Protein AF-A0A945PLL6-F1 (afdb_monomer)

Structure (mmCIF, N/CA/C/O backbone):
data_AF-A0A945PLL6-F1
#
_entry.id   AF-A0A945PLL6-F1
#
loop_
_atom_site.group_PDB
_atom_site.id
_atom_site.type_symbol
_atom_site.label_atom_id
_atom_site.label_alt_id
_atom_site.label_comp_id
_atom_site.label_asym_id
_atom_site.label_entity_id
_atom_site.label_seq_id
_atom_site.pdbx_PDB_ins_code
_atom_site.Cartn_x
_atom_site.Cartn_y
_atom_site.Cartn_z
_atom_site.occupancy
_atom_site.B_iso_or_equiv
_atom_site.auth_seq_id
_atom_site.auth_comp_id
_atom_site.auth_asym_id
_atom_site.auth_atom_id
_atom_site.pdbx_PDB_model_num
ATOM 1 N N . MET A 1 1 ? -15.274 -7.759 12.597 1.00 48.47 1 MET A N 1
ATOM 2 C CA . MET A 1 1 ? -14.622 -7.126 13.766 1.00 48.47 1 MET A CA 1
ATOM 3 C C . MET A 1 1 ? -15.726 -6.639 14.690 1.00 48.47 1 MET A C 1
ATOM 5 O O . MET A 1 1 ? -16.612 -5.952 14.198 1.00 48.47 1 MET A O 1
ATOM 9 N N . ASN A 1 2 ? -15.754 -7.061 15.959 1.00 36.03 2 ASN A N 1
ATOM 10 C CA . ASN A 1 2 ? -16.774 -6.583 16.890 1.00 36.03 2 ASN A CA 1
ATOM 11 C C . ASN A 1 2 ? -16.425 -5.132 17.249 1.00 36.03 2 ASN A C 1
ATOM 13 O O . ASN A 1 2 ? -15.439 -4.884 17.939 1.00 36.03 2 ASN A O 1
ATOM 17 N N . ILE A 1 3 ? -17.181 -4.183 16.698 1.00 45.88 3 ILE A N 1
ATOM 18 C CA . ILE A 1 3 ? -16.965 -2.725 16.806 1.00 45.88 3 ILE A CA 1
ATOM 19 C C . ILE A 1 3 ? -17.197 -2.235 18.256 1.00 45.88 3 ILE A C 1
ATOM 21 O O . ILE A 1 3 ? -17.016 -1.065 18.580 1.00 45.88 3 ILE A O 1
ATOM 25 N N . GLU A 1 4 ? -17.578 -3.157 19.141 1.00 40.84 4 GLU A N 1
ATOM 26 C CA . GLU A 1 4 ? -18.073 -2.915 20.488 1.00 40.84 4 GLU A CA 1
ATOM 27 C C . GLU A 1 4 ? -17.025 -3.043 21.596 1.00 40.84 4 GLU A C 1
ATOM 29 O O . GLU A 1 4 ? -17.386 -2.817 22.742 1.00 40.84 4 GLU A O 1
ATOM 34 N N . ASN A 1 5 ? -15.750 -3.376 21.332 1.00 46.41 5 ASN A N 1
ATOM 35 C CA . ASN A 1 5 ? -14.743 -3.318 22.403 1.00 46.41 5 ASN A CA 1
ATOM 36 C C . ASN A 1 5 ? -14.396 -1.841 22.693 1.00 46.41 5 ASN A C 1
ATOM 38 O O . ASN A 1 5 ? -13.706 -1.209 21.884 1.00 46.41 5 ASN A O 1
ATOM 42 N N . PRO A 1 6 ? -14.856 -1.267 23.822 1.00 46.31 6 PRO A N 1
ATOM 43 C CA . PRO A 1 6 ? -14.791 0.171 24.053 1.00 46.31 6 PRO A CA 1
ATOM 44 C C . PRO A 1 6 ? -13.389 0.639 24.460 1.00 46.31 6 PRO A C 1
ATOM 46 O O . PRO A 1 6 ? -13.150 1.841 24.549 1.00 46.31 6 PRO A O 1
ATOM 49 N N . TYR A 1 7 ? -12.451 -0.282 24.709 1.00 45.94 7 TYR A N 1
ATOM 50 C CA . TYR A 1 7 ? -11.200 0.070 25.369 1.00 45.94 7 TYR A CA 1
ATOM 51 C C . TYR A 1 7 ? -10.117 0.627 24.443 1.00 45.94 7 TYR A C 1
ATOM 53 O O . TYR A 1 7 ? -9.292 1.386 24.939 1.00 45.94 7 TYR A O 1
ATOM 61 N N . TYR A 1 8 ? -10.121 0.365 23.127 1.00 60.91 8 TYR A N 1
ATOM 62 C CA . TYR A 1 8 ? -9.115 0.953 22.226 1.00 60.91 8 TYR A CA 1
ATOM 63 C C . TYR A 1 8 ? -9.606 1.130 20.787 1.00 60.91 8 TYR A C 1
ATOM 65 O O . TYR A 1 8 ? -9.664 0.185 20.005 1.00 60.91 8 TYR A O 1
ATOM 73 N N . GLN A 1 9 ? -9.905 2.381 20.432 1.00 76.12 9 GLN A N 1
ATOM 74 C CA . GLN A 1 9 ? -10.329 2.789 19.093 1.00 76.12 9 GLN A CA 1
ATOM 75 C C . GLN A 1 9 ? -9.330 3.782 18.484 1.00 76.12 9 GLN A C 1
ATOM 77 O O . GLN A 1 9 ? -8.755 4.619 19.189 1.00 76.12 9 GLN A O 1
ATOM 82 N N . ILE A 1 10 ? -9.134 3.725 17.163 1.00 86.62 10 ILE A N 1
ATOM 83 C CA . ILE A 1 10 ? -8.340 4.731 16.449 1.00 86.62 10 ILE A CA 1
ATOM 84 C C . ILE A 1 10 ? -9.090 6.069 16.495 1.00 86.62 10 ILE A C 1
ATOM 86 O O . ILE A 1 10 ? -10.187 6.212 15.960 1.00 86.62 10 ILE A O 1
ATOM 90 N N . THR A 1 11 ? -8.493 7.061 17.153 1.00 89.62 11 THR A N 1
ATOM 91 C CA . THR A 1 11 ? -9.047 8.420 17.254 1.00 89.62 11 THR A CA 1
ATOM 92 C C . THR A 1 11 ? -8.484 9.334 16.167 1.00 89.62 11 THR A C 1
ATOM 94 O O . THR A 1 11 ? -7.417 9.063 15.617 1.00 89.62 11 THR A O 1
ATOM 97 N N . LEU A 1 12 ? -9.130 10.481 15.924 1.00 90.81 12 LEU A N 1
ATOM 98 C CA . LEU A 1 12 ? -8.594 11.516 15.028 1.00 90.81 12 LEU A CA 1
ATOM 99 C C . LEU A 1 12 ? -7.179 11.956 15.443 1.00 90.81 12 LEU A C 1
ATOM 101 O O . LEU A 1 12 ? -6.302 12.118 14.599 1.00 90.81 12 LEU A O 1
ATOM 105 N N . ARG A 1 13 ? -6.923 12.077 16.754 1.00 90.00 13 ARG A N 1
ATOM 106 C CA . ARG A 1 13 ? -5.591 12.400 17.286 1.00 90.00 13 ARG A CA 1
ATOM 107 C C . ARG A 1 13 ? -4.556 11.338 16.913 1.00 90.00 13 ARG A C 1
ATOM 109 O O . ARG A 1 13 ? -3.410 11.696 16.665 1.00 90.00 13 ARG A O 1
ATOM 116 N N . ASN A 1 14 ? -4.941 10.061 16.864 1.00 90.50 14 ASN A N 1
ATOM 117 C CA . ASN A 1 14 ? -4.045 8.988 16.433 1.00 90.50 14 ASN A CA 1
ATOM 118 C C . ASN A 1 14 ? -3.754 9.100 14.934 1.00 90.50 14 ASN A C 1
ATOM 120 O O . ASN A 1 14 ? -2.593 9.032 14.557 1.00 90.50 14 ASN A O 1
ATOM 124 N N . VAL A 1 15 ? -4.769 9.335 14.093 1.00 92.12 15 VAL A N 1
ATOM 125 C CA . VAL A 1 15 ? -4.584 9.502 12.638 1.00 92.12 15 VAL A CA 1
ATOM 126 C C . VAL A 1 15 ? -3.655 10.679 12.332 1.00 92.12 15 VAL A C 1
ATOM 128 O O . VAL A 1 15 ? -2.673 10.516 11.609 1.00 92.12 15 VAL A O 1
ATOM 131 N N . ILE A 1 16 ? -3.924 11.848 12.924 1.00 93.75 16 ILE A N 1
ATOM 132 C CA . ILE A 1 16 ? -3.087 13.047 12.766 1.00 93.75 16 ILE A CA 1
ATOM 133 C C . ILE A 1 16 ? -1.682 12.778 13.306 1.00 93.75 16 ILE A C 1
ATOM 135 O O . ILE A 1 16 ? -0.700 13.047 12.622 1.00 93.75 16 ILE A O 1
ATOM 139 N N . GLY A 1 17 ? -1.585 12.212 14.512 1.00 92.88 17 GLY A N 1
ATOM 140 C CA . GLY A 1 17 ? -0.314 11.899 15.153 1.00 92.88 17 GLY A CA 1
ATOM 141 C C . GLY A 1 17 ? 0.551 10.979 14.300 1.00 92.88 17 GLY A C 1
ATOM 142 O O . GLY A 1 17 ? 1.697 11.320 14.043 1.00 92.88 17 GLY A O 1
ATOM 143 N N . ILE A 1 18 ? -0.002 9.862 13.816 1.00 93.38 18 ILE A N 1
ATOM 144 C CA . ILE A 1 18 ? 0.722 8.903 12.972 1.00 93.38 18 ILE A CA 1
ATOM 145 C C . ILE A 1 18 ? 1.127 9.561 11.657 1.00 93.38 18 ILE A C 1
ATOM 147 O O . ILE A 1 18 ? 2.285 9.461 11.280 1.00 93.38 18 ILE A O 1
ATOM 151 N N . THR A 1 19 ? 0.224 10.294 11.002 1.00 94.56 19 THR A N 1
ATOM 152 C CA . THR A 1 19 ? 0.532 10.967 9.731 1.00 94.56 19 THR A CA 1
ATOM 153 C C . THR A 1 19 ? 1.688 11.960 9.893 1.00 94.56 19 THR A C 1
ATOM 155 O O . THR A 1 19 ? 2.666 11.892 9.151 1.00 94.56 19 THR A O 1
ATOM 158 N N . LEU A 1 20 ? 1.628 12.841 10.898 1.00 95.56 20 LEU A N 1
ATOM 159 C CA . LEU A 1 20 ? 2.674 13.837 11.145 1.00 95.56 20 LEU A CA 1
ATOM 160 C C . LEU A 1 20 ? 4.000 13.194 11.569 1.00 95.56 20 LEU A C 1
ATOM 162 O O . LEU A 1 20 ? 5.050 13.589 11.066 1.00 95.56 20 LEU A O 1
ATOM 166 N N . PHE A 1 21 ? 3.972 12.189 12.452 1.00 94.94 21 PHE A N 1
ATOM 167 C CA . PHE A 1 21 ? 5.191 11.485 12.858 1.00 94.94 21 PHE A CA 1
ATOM 168 C C . PHE A 1 21 ? 5.801 10.684 11.707 1.00 94.94 21 PHE A C 1
ATOM 170 O O . PHE A 1 21 ? 7.018 10.676 11.569 1.00 94.94 21 PHE A O 1
ATOM 177 N N . SER A 1 22 ? 4.993 10.046 10.856 1.00 95.81 22 SER A N 1
ATOM 178 C CA . SER A 1 22 ? 5.496 9.342 9.674 1.00 95.81 22 SER A CA 1
ATOM 179 C C . SER A 1 22 ? 6.189 10.303 8.717 1.00 95.81 22 SER A C 1
ATOM 181 O O . SER A 1 22 ? 7.283 9.999 8.255 1.00 95.81 22 SER A O 1
ATOM 183 N N . VAL A 1 23 ? 5.608 11.479 8.462 1.00 96.38 23 VAL A N 1
ATOM 184 C CA . VAL A 1 23 ? 6.255 12.512 7.636 1.00 96.38 23 VAL A CA 1
ATOM 185 C C . VAL A 1 23 ? 7.558 12.984 8.281 1.00 96.38 23 VAL A C 1
ATOM 187 O O . VAL A 1 23 ? 8.578 13.063 7.602 1.00 96.38 23 VAL A O 1
ATOM 190 N N . LEU A 1 24 ? 7.558 13.237 9.591 1.00 97.12 24 LEU A N 1
ATOM 191 C CA . LEU A 1 24 ? 8.752 13.669 10.316 1.00 97.12 24 LEU A CA 1
ATOM 192 C C . LEU A 1 24 ? 9.882 12.630 10.241 1.00 97.12 24 LEU A C 1
ATOM 194 O O . LEU A 1 24 ? 11.005 12.982 9.884 1.00 97.12 24 LEU A O 1
ATOM 198 N N . ILE A 1 25 ? 9.587 11.359 10.536 1.00 96.31 25 ILE A N 1
ATOM 199 C CA . ILE A 1 25 ? 10.564 10.264 10.452 1.00 96.31 25 ILE A CA 1
ATOM 200 C C . ILE A 1 25 ? 11.067 10.130 9.012 1.00 96.31 25 ILE A C 1
ATOM 202 O O . ILE A 1 25 ? 12.272 10.033 8.808 1.00 96.31 25 ILE A O 1
ATOM 206 N N . PHE A 1 26 ? 10.173 10.192 8.019 1.00 96.62 26 PHE A N 1
ATOM 207 C CA . PHE A 1 26 ? 10.533 10.066 6.607 1.00 96.62 26 PHE A CA 1
ATOM 208 C C . PHE A 1 26 ? 11.503 11.167 6.172 1.00 96.62 26 PHE A C 1
ATOM 210 O O . PHE A 1 26 ? 12.517 10.875 5.544 1.00 96.62 26 PHE A O 1
ATOM 217 N N . VAL A 1 27 ? 11.225 12.419 6.546 1.00 96.94 27 VAL A N 1
ATOM 218 C CA . VAL A 1 27 ? 12.074 13.569 6.209 1.00 96.94 27 VAL A CA 1
ATOM 219 C C . VAL A 1 27 ? 13.422 13.483 6.920 1.00 96.94 27 VAL A C 1
ATOM 221 O O . VAL A 1 27 ? 14.451 13.601 6.263 1.00 96.94 27 VAL A O 1
ATOM 224 N N . ILE A 1 28 ? 13.446 13.241 8.234 1.00 97.38 28 ILE A N 1
ATOM 225 C CA . ILE A 1 28 ? 14.703 13.167 8.997 1.00 97.38 28 ILE A CA 1
ATOM 226 C C . ILE A 1 28 ? 15.568 12.007 8.498 1.00 97.38 28 ILE A C 1
ATOM 228 O O . ILE A 1 28 ? 16.740 12.207 8.183 1.00 97.38 28 ILE A O 1
ATOM 232 N N . ALA A 1 29 ? 14.995 10.806 8.390 1.00 96.19 29 ALA A N 1
ATOM 233 C CA . ALA A 1 29 ? 15.721 9.635 7.916 1.00 96.19 29 ALA A CA 1
ATOM 234 C C . ALA A 1 29 ? 16.177 9.808 6.460 1.00 96.19 29 ALA A C 1
ATOM 236 O O . ALA A 1 29 ? 17.297 9.431 6.132 1.00 96.19 29 ALA A O 1
ATOM 237 N N . GLY A 1 30 ? 15.361 10.438 5.610 1.00 95.69 30 GLY A N 1
ATOM 238 C CA . GLY A 1 30 ? 15.731 10.778 4.237 1.00 95.69 30 GLY A CA 1
AT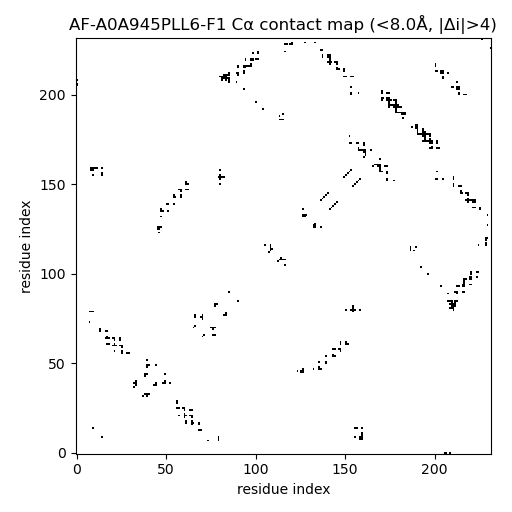OM 239 C C . GLY A 1 30 ? 16.907 11.756 4.156 1.00 95.69 30 GLY A C 1
ATOM 240 O O . GLY A 1 30 ? 17.833 11.522 3.386 1.00 95.69 30 GLY A O 1
ATOM 241 N N . VAL A 1 31 ? 16.921 12.810 4.981 1.00 96.44 31 VAL A N 1
ATOM 242 C CA . VAL A 1 31 ? 18.044 13.764 5.052 1.00 96.44 31 VAL A CA 1
ATOM 243 C C . VAL A 1 31 ? 19.322 13.068 5.509 1.00 96.44 31 VAL A C 1
ATOM 245 O O . VAL A 1 31 ? 20.361 13.243 4.877 1.00 96.44 31 VAL A O 1
ATOM 248 N N . ILE A 1 32 ? 19.250 12.251 6.564 1.00 96.50 32 ILE A N 1
ATOM 249 C CA . ILE A 1 32 ? 20.399 11.472 7.044 1.00 96.50 32 ILE A CA 1
ATOM 250 C C . ILE A 1 32 ? 20.906 10.547 5.933 1.00 96.50 32 ILE A C 1
ATOM 252 O O . ILE A 1 32 ? 22.103 10.504 5.666 1.00 96.50 32 ILE A O 1
ATOM 256 N N . LEU A 1 33 ? 20.002 9.846 5.247 1.00 95.31 33 LEU A N 1
ATOM 257 C CA . LEU A 1 33 ? 20.355 8.923 4.174 1.00 95.31 33 LEU A CA 1
ATOM 258 C C . LEU A 1 33 ? 21.069 9.636 3.013 1.00 95.31 33 LEU A C 1
ATOM 260 O O . LEU A 1 33 ? 22.083 9.142 2.536 1.00 95.31 33 LEU A O 1
ATOM 264 N N . VAL A 1 34 ? 20.599 10.821 2.609 1.00 96.06 34 VAL A N 1
ATOM 265 C CA . VAL A 1 34 ? 21.251 11.641 1.569 1.00 96.06 34 VAL A CA 1
ATOM 266 C C . VAL A 1 34 ? 22.603 12.192 2.031 1.00 96.06 34 VAL A C 1
ATOM 268 O O . VAL A 1 34 ? 23.512 12.331 1.220 1.00 96.06 34 VAL A O 1
ATOM 271 N N . GLN A 1 35 ? 22.774 12.498 3.319 1.00 96.31 35 GLN A N 1
ATOM 272 C CA . GLN A 1 35 ? 24.078 12.914 3.852 1.00 96.31 35 GLN A CA 1
ATOM 273 C C . GLN A 1 35 ? 25.097 11.771 3.851 1.00 96.31 35 GLN A C 1
ATOM 275 O O . GLN A 1 35 ? 26.274 12.005 3.586 1.00 96.31 35 GLN A O 1
ATOM 280 N N . LEU A 1 36 ? 24.650 10.545 4.137 1.00 95.50 36 LEU A N 1
ATOM 281 C CA . LEU A 1 36 ? 25.491 9.349 4.073 1.00 95.50 36 LEU A CA 1
ATOM 282 C C . LEU A 1 36 ? 25.812 8.959 2.627 1.00 95.50 36 LEU A C 1
ATOM 284 O O . LEU A 1 36 ? 26.912 8.489 2.344 1.00 95.50 36 LEU A O 1
ATOM 288 N N . ASP A 1 37 ? 24.860 9.166 1.720 1.00 95.00 37 ASP A N 1
ATOM 289 C CA . ASP A 1 37 ? 24.978 8.821 0.312 1.00 95.00 37 ASP A CA 1
ATOM 290 C C . ASP A 1 37 ? 24.262 9.851 -0.579 1.00 95.00 37 ASP A C 1
ATOM 292 O O . ASP A 1 37 ? 23.075 9.708 -0.897 1.00 95.00 37 ASP A O 1
ATOM 296 N N . PRO A 1 38 ? 24.988 10.881 -1.052 1.00 94.31 38 PRO A N 1
ATOM 297 C CA . PRO A 1 38 ? 24.404 11.948 -1.864 1.00 94.31 38 PRO A CA 1
ATOM 298 C C . PRO A 1 38 ? 23.841 11.476 -3.208 1.00 94.31 38 PRO A C 1
ATOM 300 O O . PRO A 1 38 ? 23.097 12.206 -3.860 1.00 94.31 38 PRO A O 1
ATOM 303 N N . THR A 1 39 ? 24.189 10.261 -3.644 1.00 93.12 39 THR A N 1
ATOM 304 C CA . THR A 1 39 ? 23.757 9.709 -4.933 1.00 93.12 39 THR A CA 1
ATOM 305 C C . THR A 1 39 ? 22.448 8.924 -4.841 1.00 93.12 39 THR A C 1
ATOM 307 O O . THR A 1 39 ? 21.856 8.617 -5.878 1.00 93.12 39 THR A O 1
ATOM 310 N N . ILE A 1 40 ? 21.949 8.650 -3.629 1.00 90.88 40 ILE A N 1
ATOM 311 C CA . ILE A 1 40 ? 20.875 7.682 -3.369 1.00 90.88 40 ILE A CA 1
ATOM 312 C C . ILE A 1 40 ? 19.551 7.969 -4.086 1.00 90.88 40 ILE A C 1
ATOM 314 O O . ILE A 1 40 ? 18.875 7.034 -4.500 1.00 90.88 40 ILE A O 1
ATOM 318 N N . PHE A 1 41 ? 19.205 9.241 -4.306 1.00 89.94 41 PHE A N 1
ATOM 319 C CA . PHE A 1 41 ? 17.998 9.654 -5.043 1.00 89.94 41 PHE A CA 1
ATOM 320 C C . PHE A 1 41 ? 18.305 10.352 -6.371 1.00 89.94 41 PHE A C 1
ATOM 322 O O . PHE A 1 41 ? 17.426 10.956 -6.985 1.00 89.94 41 PHE A O 1
ATOM 329 N N . THR A 1 42 ? 19.549 10.265 -6.840 1.00 90.88 42 THR A N 1
ATOM 330 C CA . THR A 1 42 ? 19.962 10.892 -8.100 1.00 90.88 42 THR A CA 1
ATOM 331 C C . THR A 1 42 ? 19.600 10.028 -9.312 1.00 90.88 42 THR A C 1
ATOM 333 O O . THR A 1 42 ? 19.581 8.799 -9.206 1.00 90.88 42 THR A O 1
ATOM 336 N N . PRO A 1 43 ? 19.361 10.627 -10.496 1.00 86.31 43 PRO A N 1
ATOM 337 C CA . PRO A 1 43 ? 19.059 9.871 -11.715 1.00 86.31 43 PRO A CA 1
ATOM 338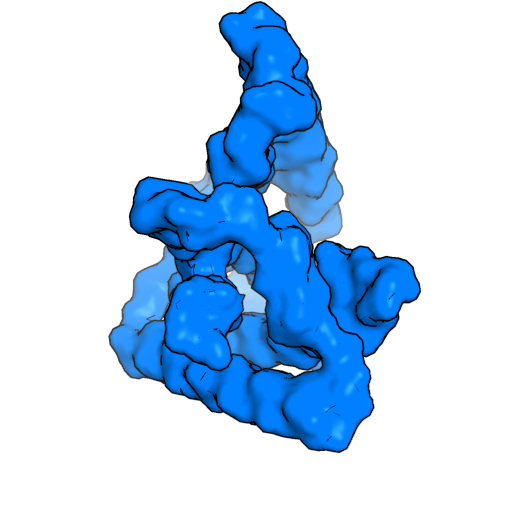 C C . PRO A 1 43 ? 20.152 8.885 -12.150 1.00 86.31 43 PRO A C 1
ATOM 340 O O . PRO A 1 43 ? 19.859 7.968 -12.907 1.00 86.31 43 PRO A O 1
ATOM 343 N N . GLY A 1 44 ? 21.389 9.043 -11.660 1.00 84.44 44 GLY A N 1
ATOM 344 C CA . GLY A 1 44 ? 22.497 8.127 -11.945 1.00 84.44 44 GLY A CA 1
ATOM 345 C C . GLY A 1 44 ? 22.340 6.734 -11.326 1.00 84.44 44 GLY A C 1
ATOM 346 O O . GLY A 1 44 ? 23.079 5.825 -11.695 1.00 84.44 44 GLY A O 1
ATOM 347 N N . ARG A 1 45 ? 21.386 6.541 -10.404 1.00 84.69 45 ARG A N 1
ATOM 348 C CA . ARG A 1 45 ? 21.070 5.230 -9.828 1.00 84.69 45 ARG A CA 1
ATOM 349 C C . ARG A 1 45 ? 19.914 4.542 -10.533 1.00 84.69 45 ARG A C 1
ATOM 351 O O . ARG A 1 45 ? 18.922 5.172 -10.916 1.00 84.69 45 ARG A O 1
ATOM 358 N N . ALA A 1 46 ? 20.008 3.215 -10.607 1.00 83.12 46 ALA A N 1
ATOM 359 C CA . ALA A 1 46 ? 18.928 2.370 -11.095 1.00 83.12 46 ALA A CA 1
ATOM 360 C C . ALA A 1 46 ? 17.616 2.701 -10.366 1.00 83.12 46 ALA A C 1
ATOM 362 O O . ALA A 1 46 ? 17.598 2.894 -9.147 1.00 83.12 46 ALA A O 1
ATOM 363 N N . LEU A 1 47 ? 16.512 2.773 -11.113 1.00 83.19 47 LEU A N 1
ATOM 364 C CA . LEU A 1 47 ? 15.198 3.103 -10.557 1.00 83.19 47 LEU A CA 1
ATOM 365 C C . LEU A 1 47 ? 14.816 2.161 -9.404 1.00 83.19 47 LEU A C 1
ATOM 367 O O . LEU A 1 47 ? 14.363 2.624 -8.362 1.00 83.19 47 LEU A O 1
ATOM 371 N N . GLY A 1 48 ? 15.081 0.861 -9.557 1.00 79.50 48 GLY A N 1
ATOM 372 C CA . GLY A 1 48 ? 14.815 -0.147 -8.527 1.00 79.50 48 GLY A CA 1
ATOM 373 C C . GLY A 1 48 ? 15.527 0.117 -7.195 1.00 79.50 48 GLY A C 1
ATOM 374 O O . GLY A 1 48 ? 14.910 -0.046 -6.146 1.00 79.50 48 GLY A O 1
ATOM 375 N N . ASP A 1 49 ? 16.779 0.590 -7.218 1.00 83.75 49 ASP A N 1
ATOM 376 C CA . ASP A 1 49 ? 17.521 0.945 -5.994 1.00 83.75 49 ASP A CA 1
ATOM 377 C C . ASP A 1 49 ? 16.907 2.180 -5.318 1.00 83.75 49 ASP A C 1
ATOM 379 O O . ASP A 1 49 ? 16.614 2.177 -4.124 1.00 83.75 49 ASP A O 1
ATOM 383 N N . ARG A 1 50 ? 16.583 3.215 -6.102 1.00 88.94 50 ARG A N 1
ATOM 384 C CA . ARG A 1 50 ? 15.890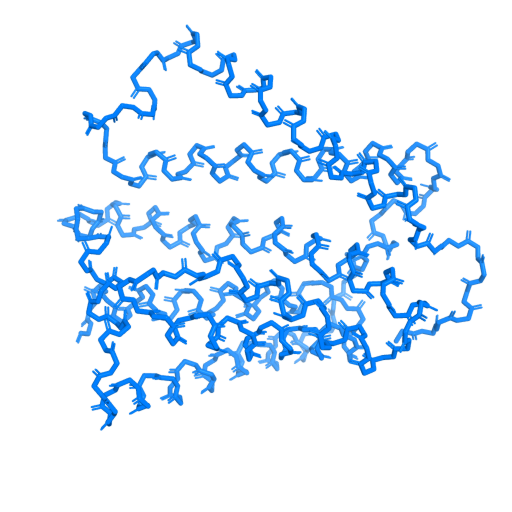 4.407 -5.586 1.00 88.94 50 ARG A CA 1
ATOM 385 C C . ARG A 1 50 ? 14.553 4.046 -4.935 1.00 88.94 50 ARG A C 1
ATOM 387 O O . ARG A 1 50 ? 14.249 4.507 -3.836 1.00 88.94 50 ARG A O 1
ATOM 394 N N . MET A 1 51 ? 13.764 3.199 -5.596 1.00 87.38 51 MET A N 1
ATOM 395 C CA . MET A 1 51 ? 12.470 2.736 -5.091 1.00 87.38 51 MET A CA 1
ATOM 396 C C . MET A 1 51 ? 12.603 1.901 -3.820 1.00 87.38 51 MET A C 1
ATOM 398 O O . MET A 1 51 ? 11.770 2.044 -2.924 1.00 87.38 51 MET A O 1
ATOM 402 N N . LEU A 1 52 ? 13.635 1.060 -3.721 1.00 89.25 52 LEU A N 1
ATOM 403 C CA . LEU A 1 52 ? 13.934 0.282 -2.521 1.00 89.25 52 LEU A CA 1
ATOM 404 C C . LEU A 1 52 ? 14.118 1.207 -1.313 1.00 89.25 52 LEU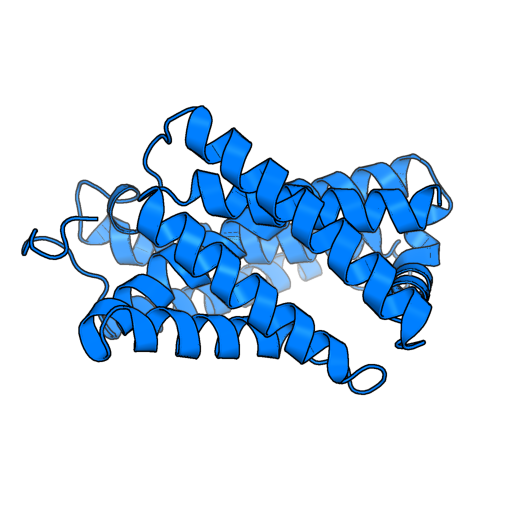 A C 1
ATOM 406 O O . LEU A 1 52 ? 13.436 1.039 -0.303 1.00 89.25 52 LEU A O 1
ATOM 410 N N . TRP A 1 53 ? 14.962 2.234 -1.441 1.00 91.19 53 TRP A N 1
ATOM 411 C CA . TRP A 1 53 ? 15.223 3.181 -0.355 1.00 91.19 53 TRP A CA 1
ATOM 412 C C . TRP A 1 53 ? 14.004 4.018 0.020 1.00 91.19 53 TRP A C 1
ATOM 414 O O . TRP A 1 53 ? 13.683 4.119 1.204 1.00 91.19 53 TRP A O 1
ATOM 424 N N . VAL A 1 54 ? 13.274 4.561 -0.960 1.00 92.44 54 VAL A N 1
ATOM 425 C CA . VAL A 1 54 ? 12.026 5.295 -0.682 1.00 92.44 54 VAL A CA 1
ATOM 426 C C . VAL A 1 54 ? 11.014 4.394 0.028 1.00 92.44 54 VAL A C 1
ATOM 428 O O . VAL A 1 54 ? 10.378 4.822 0.992 1.00 92.44 54 VAL A O 1
ATOM 431 N N . THR A 1 55 ? 10.887 3.135 -0.396 1.00 91.94 55 THR A N 1
ATOM 432 C CA . THR A 1 55 ? 9.944 2.185 0.205 1.00 91.94 55 THR A CA 1
ATOM 433 C C . THR A 1 55 ? 10.369 1.785 1.613 1.00 91.94 55 THR A C 1
ATOM 435 O O . THR A 1 55 ? 9.514 1.700 2.493 1.00 91.94 55 THR A O 1
ATOM 438 N N . PHE A 1 56 ? 11.665 1.594 1.875 1.00 92.38 56 PHE A N 1
ATOM 439 C CA . PHE A 1 56 ? 12.163 1.349 3.230 1.00 92.38 56 PHE A CA 1
ATOM 440 C C . PHE A 1 56 ? 11.927 2.538 4.151 1.00 92.38 56 PHE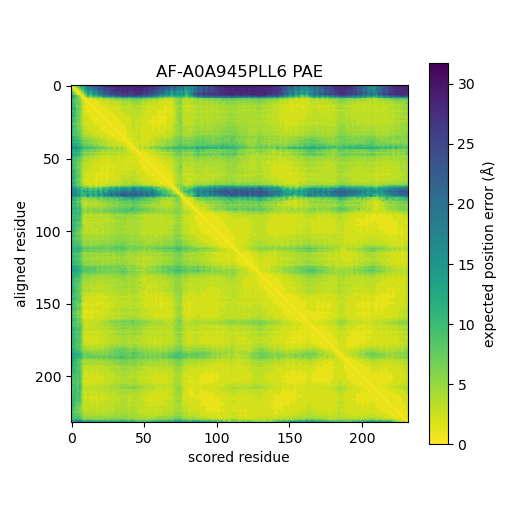 A C 1
ATOM 442 O O . PHE A 1 56 ? 11.445 2.342 5.266 1.00 92.38 56 PHE A O 1
ATOM 449 N N . LEU A 1 57 ? 12.194 3.760 3.681 1.00 94.62 57 LEU A N 1
ATOM 450 C CA . LEU A 1 57 ? 11.894 4.975 4.434 1.00 94.62 57 LEU A CA 1
ATOM 451 C C . LEU A 1 57 ? 10.397 5.071 4.731 1.00 94.62 57 LEU A C 1
ATOM 453 O O . LEU A 1 57 ? 10.017 5.239 5.884 1.00 94.62 57 LEU A O 1
ATOM 457 N N . ALA A 1 58 ? 9.532 4.903 3.730 1.00 93.56 58 ALA A N 1
ATOM 458 C CA . ALA A 1 58 ? 8.083 4.943 3.921 1.00 93.56 58 ALA A CA 1
ATOM 459 C C . ALA A 1 58 ? 7.603 3.857 4.900 1.00 93.56 58 ALA A C 1
ATOM 461 O O . ALA A 1 58 ? 6.828 4.138 5.815 1.00 93.56 58 ALA A O 1
ATOM 462 N N . THR A 1 59 ? 8.113 2.633 4.754 1.00 93.75 59 THR A N 1
ATOM 463 C CA . THR A 1 59 ? 7.766 1.491 5.608 1.00 93.75 59 THR A CA 1
ATOM 464 C C . THR A 1 59 ? 8.193 1.721 7.051 1.00 93.75 59 THR A C 1
ATOM 466 O O . THR A 1 59 ? 7.367 1.631 7.960 1.00 93.75 59 THR A O 1
ATOM 469 N N . GLY A 1 60 ? 9.461 2.077 7.263 1.00 94.19 60 GLY A N 1
ATOM 470 C CA . GLY A 1 60 ? 10.008 2.378 8.583 1.00 94.19 60 GLY A CA 1
ATOM 471 C C . GLY A 1 60 ? 9.280 3.539 9.254 1.00 94.19 60 GLY A C 1
ATOM 472 O O . GLY A 1 60 ? 8.944 3.451 1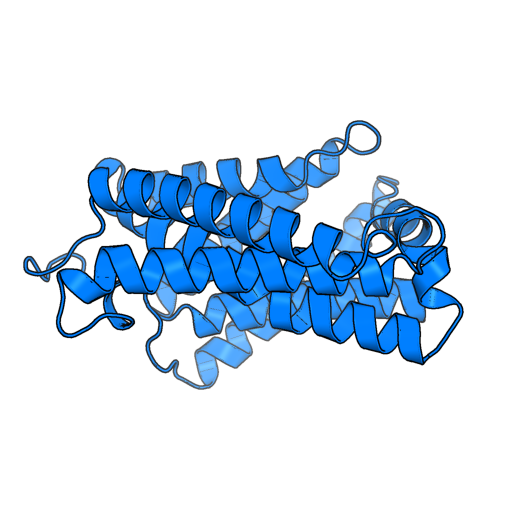0.433 1.00 94.19 60 GLY A O 1
ATOM 473 N N . SER A 1 61 ? 8.944 4.583 8.498 1.00 95.44 61 SER A N 1
ATOM 474 C CA . SER A 1 61 ? 8.207 5.745 8.996 1.00 95.44 61 SER A CA 1
ATOM 475 C C . SER A 1 61 ? 6.777 5.431 9.416 1.00 95.44 61 SER A C 1
ATOM 477 O O . SER A 1 61 ? 6.330 5.905 10.460 1.00 95.44 61 SER A O 1
ATOM 479 N N . VAL A 1 62 ? 6.038 4.637 8.636 1.00 94.81 62 VAL A N 1
ATOM 480 C CA . VAL A 1 62 ? 4.663 4.250 8.994 1.00 94.81 62 VAL A CA 1
ATOM 481 C C . VAL A 1 62 ? 4.665 3.295 10.181 1.00 94.81 62 VAL A C 1
ATOM 483 O O . VAL A 1 62 ? 3.927 3.521 11.141 1.00 94.81 62 VAL A O 1
ATOM 486 N N . ILE A 1 63 ? 5.519 2.269 10.167 1.00 93.12 63 ILE A N 1
ATOM 487 C CA . ILE A 1 63 ? 5.622 1.301 11.267 1.00 93.12 63 ILE A CA 1
ATOM 488 C C . ILE A 1 63 ? 6.087 1.999 12.548 1.00 93.12 63 ILE A C 1
ATOM 490 O O . ILE A 1 63 ? 5.454 1.834 13.589 1.00 93.12 63 ILE A O 1
ATOM 494 N N . GLY A 1 64 ? 7.142 2.813 12.476 1.00 92.31 64 GLY A N 1
ATOM 495 C CA . GLY A 1 64 ? 7.705 3.532 13.618 1.00 92.31 64 GLY A CA 1
ATOM 496 C C . GLY A 1 64 ? 6.726 4.535 14.222 1.00 92.31 64 GLY A C 1
ATOM 497 O O . GLY A 1 64 ? 6.513 4.531 15.434 1.00 92.31 64 GLY A O 1
ATOM 498 N N . ALA A 1 65 ? 6.058 5.342 13.393 1.00 93.44 65 ALA A N 1
ATOM 499 C CA . ALA A 1 65 ? 5.038 6.277 13.865 1.00 93.44 65 ALA A CA 1
ATOM 500 C C . ALA A 1 65 ? 3.832 5.556 14.479 1.00 93.44 65 ALA A C 1
ATOM 502 O O . ALA A 1 65 ? 3.337 5.970 15.526 1.00 93.44 65 ALA A O 1
ATOM 503 N N . THR A 1 66 ? 3.378 4.461 13.863 1.00 91.38 66 THR A N 1
ATOM 504 C CA . THR A 1 66 ? 2.273 3.647 14.388 1.00 91.38 66 THR A CA 1
ATOM 505 C C . THR A 1 66 ? 2.649 3.036 15.735 1.00 91.38 66 THR A C 1
ATOM 507 O O . THR A 1 66 ? 1.909 3.200 16.705 1.00 91.38 66 THR A O 1
ATOM 510 N N . ALA A 1 67 ? 3.823 2.405 15.827 1.00 89.69 67 ALA A N 1
ATOM 511 C CA . ALA A 1 67 ? 4.343 1.827 17.061 1.00 89.69 67 ALA A CA 1
ATOM 512 C C . ALA A 1 67 ? 4.478 2.877 18.167 1.00 89.69 67 ALA A C 1
ATOM 514 O O . ALA A 1 67 ? 4.099 2.618 19.304 1.00 89.69 67 ALA A O 1
ATOM 515 N N . TYR A 1 68 ? 4.964 4.075 17.843 1.00 89.62 68 TYR A N 1
ATOM 516 C CA . TYR A 1 68 ? 5.107 5.153 18.813 1.00 89.62 68 TYR A CA 1
ATOM 517 C C . TYR A 1 68 ? 3.746 5.689 19.281 1.00 89.62 68 TYR A C 1
ATOM 519 O O . TYR A 1 68 ? 3.453 5.707 20.474 1.00 89.62 68 TYR A O 1
ATOM 527 N N . VAL A 1 69 ? 2.873 6.094 18.357 1.00 87.56 69 VAL A N 1
ATOM 528 C CA . VAL A 1 69 ? 1.609 6.767 18.701 1.00 87.56 69 VAL A CA 1
ATOM 529 C C . VAL A 1 69 ? 0.605 5.812 19.351 1.00 87.56 69 VAL A C 1
ATOM 531 O O . VAL A 1 69 ? -0.097 6.211 20.283 1.00 87.56 69 VAL A O 1
ATOM 534 N N . VAL A 1 70 ? 0.534 4.564 18.877 1.00 82.12 70 VAL A N 1
ATOM 535 C CA . VAL A 1 70 ? -0.366 3.538 19.427 1.00 82.12 70 VAL A CA 1
ATOM 536 C C . VAL A 1 70 ? 0.286 2.829 20.615 1.00 82.12 70 VAL A C 1
ATOM 538 O O . VAL A 1 70 ? -0.349 2.655 21.653 1.00 82.12 70 VAL A O 1
ATOM 541 N N . GLY A 1 71 ? 1.563 2.458 20.509 1.00 74.25 71 GLY A N 1
ATOM 542 C CA . GLY A 1 71 ? 2.240 1.629 21.508 1.00 74.25 71 GLY A CA 1
ATOM 543 C C . GLY A 1 71 ? 2.596 2.341 22.807 1.00 74.25 71 GLY A C 1
ATOM 544 O O . GLY A 1 71 ? 2.582 1.707 23.855 1.00 74.25 71 GLY A O 1
ATOM 545 N N . VAL A 1 72 ? 2.791 3.663 22.795 1.00 69.31 72 VAL A N 1
ATOM 546 C CA . VAL A 1 72 ? 2.963 4.440 24.040 1.00 69.31 72 VAL A CA 1
ATOM 547 C C . VAL A 1 72 ? 1.667 4.484 24.872 1.00 69.31 72 VAL A C 1
ATOM 549 O O . VAL A 1 72 ? 1.691 4.865 26.040 1.00 69.31 72 VAL A O 1
ATOM 552 N N . ARG A 1 73 ? 0.515 4.094 24.304 1.00 64.56 73 ARG A N 1
ATOM 553 C CA . ARG A 1 73 ? -0.806 4.241 24.942 1.00 64.56 73 ARG A CA 1
ATOM 554 C C . ARG A 1 73 ? -1.584 2.937 25.120 1.00 64.56 73 ARG A C 1
ATOM 556 O O . ARG A 1 73 ? -2.639 2.966 25.759 1.00 64.56 73 ARG A O 1
ATOM 563 N N . THR A 1 74 ? -1.102 1.816 24.580 1.00 58.94 74 THR A N 1
ATOM 564 C CA . THR A 1 74 ? -1.877 0.570 24.530 1.00 58.94 74 THR A CA 1
ATOM 565 C C . THR A 1 74 ? -0.995 -0.675 24.684 1.00 58.94 74 THR A C 1
ATOM 567 O O . THR A 1 74 ? -0.087 -0.864 23.880 1.00 58.94 74 THR A O 1
ATOM 570 N N . PRO A 1 75 ? -1.290 -1.591 25.629 1.00 61.00 75 PRO A N 1
ATOM 571 C CA . PRO A 1 75 ? -0.534 -2.839 25.793 1.00 61.00 75 PRO A CA 1
ATOM 572 C C . PRO A 1 75 ? -0.704 -3.843 24.631 1.00 61.00 75 PRO A C 1
ATOM 574 O O . PRO A 1 75 ? 0.143 -4.710 24.447 1.00 61.00 75 PRO A O 1
ATOM 577 N N . MET A 1 76 ? -1.750 -3.717 23.800 1.00 59.28 76 MET A N 1
ATOM 578 C CA . MET A 1 76 ? -1.966 -4.521 22.579 1.00 59.28 76 MET A CA 1
ATOM 579 C C . MET A 1 76 ? -1.677 -3.724 21.294 1.00 59.28 76 MET A C 1
ATOM 581 O O . MET A 1 76 ? -2.553 -3.544 20.449 1.00 59.28 76 MET A O 1
ATOM 585 N N . VAL A 1 77 ? -0.437 -3.246 21.152 1.00 67.88 77 VAL A N 1
ATOM 586 C CA . VAL A 1 77 ? 0.017 -2.280 20.125 1.00 67.88 77 VAL A CA 1
ATOM 587 C C . VAL A 1 77 ? -0.458 -2.604 18.700 1.00 67.88 77 VAL A C 1
ATOM 589 O O . VAL A 1 77 ? -0.957 -1.733 17.992 1.00 67.88 77 VAL A O 1
ATOM 592 N N . TRP A 1 78 ? -0.327 -3.864 18.280 1.00 79.94 78 TRP A N 1
ATOM 593 C CA . TRP A 1 78 ? -0.506 -4.266 16.881 1.00 79.94 78 TRP A CA 1
ATOM 594 C C . TRP A 1 78 ? -1.889 -4.851 16.568 1.00 79.94 78 TRP A C 1
ATOM 596 O O . TRP A 1 78 ? -2.367 -4.752 15.438 1.00 79.94 78 TRP A O 1
ATOM 606 N N . GLY A 1 79 ? -2.578 -5.395 17.575 1.00 79.00 79 GLY A N 1
ATOM 607 C CA . GLY A 1 79 ? -3.945 -5.895 17.413 1.00 79.00 79 GLY A CA 1
ATOM 608 C C . GLY A 1 79 ? -4.942 -4.778 17.092 1.00 79.00 79 GLY A C 1
ATOM 609 O O . GLY A 1 79 ? -5.868 -4.993 16.318 1.00 79.00 79 GLY A O 1
ATOM 610 N N . VAL A 1 80 ? -4.706 -3.566 17.613 1.00 79.69 80 VAL A N 1
ATOM 611 C CA . VAL A 1 80 ? -5.564 -2.385 17.391 1.00 79.69 80 VAL A CA 1
ATOM 612 C C . VAL A 1 80 ? -5.607 -1.966 15.922 1.00 79.69 80 VAL A C 1
ATOM 614 O O . VAL A 1 80 ? -6.651 -1.543 15.434 1.00 79.69 80 VAL A 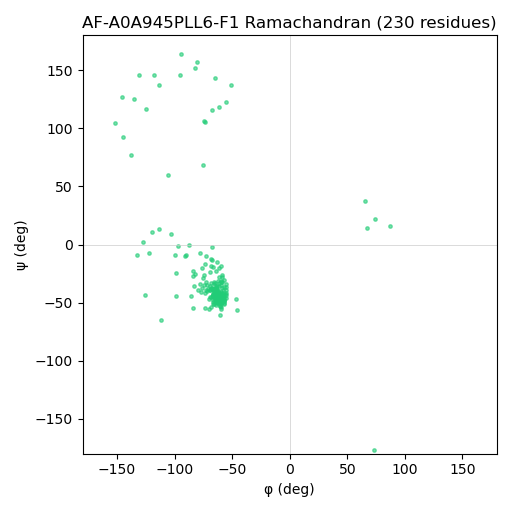O 1
ATOM 617 N N . VAL A 1 81 ? -4.493 -2.110 15.204 1.00 85.31 81 VAL A N 1
ATOM 618 C CA . VAL A 1 81 ? -4.438 -1.828 13.763 1.00 85.31 81 VAL A CA 1
ATOM 619 C C . VAL A 1 81 ? -4.833 -3.040 12.917 1.00 85.31 81 VAL A C 1
ATOM 621 O O . VAL A 1 81 ? -4.856 -2.943 11.701 1.00 85.31 81 VAL A O 1
ATOM 624 N N . GLY A 1 82 ? -5.165 -4.179 13.532 1.00 85.88 82 GLY A N 1
ATOM 625 C CA . GLY A 1 82 ? -5.597 -5.382 12.823 1.00 85.88 82 GLY A CA 1
ATOM 626 C C . GLY A 1 82 ? -4.464 -6.307 12.369 1.00 85.88 82 GLY A C 1
ATOM 627 O O . GLY A 1 82 ? -4.707 -7.197 11.555 1.00 85.88 82 GLY A O 1
ATOM 628 N N . LEU A 1 83 ? -3.237 -6.167 12.893 1.00 88.00 83 LEU A N 1
ATOM 629 C CA . LEU A 1 83 ? -2.176 -7.174 12.721 1.00 88.00 83 LEU A CA 1
ATOM 630 C C . LEU A 1 83 ? -2.453 -8.386 13.622 1.00 88.00 83 LEU A C 1
ATOM 632 O O . LEU A 1 83 ? -1.766 -8.652 14.605 1.00 88.00 83 LEU A O 1
ATOM 636 N N . ILE A 1 84 ? -3.504 -9.117 13.272 1.00 90.00 84 ILE A N 1
ATOM 637 C CA . ILE A 1 84 ? -3.971 -10.325 13.947 1.00 90.00 84 ILE A CA 1
ATOM 638 C C . ILE A 1 84 ? -3.762 -11.487 12.983 1.00 90.00 84 ILE A C 1
ATOM 640 O O . ILE A 1 84 ? -4.027 -11.345 11.789 1.00 90.00 84 ILE A O 1
ATOM 644 N N . ARG A 1 85 ? -3.277 -12.633 13.471 1.00 90.19 85 ARG A N 1
ATOM 645 C CA . ARG A 1 85 ? -3.041 -13.817 12.632 1.00 90.19 85 ARG A CA 1
ATOM 646 C C . ARG A 1 85 ? -4.334 -14.210 11.889 1.00 90.19 85 ARG A C 1
ATOM 648 O O . ARG A 1 85 ? -5.338 -14.447 12.557 1.00 90.19 85 ARG A O 1
ATOM 655 N N . PRO A 1 86 ? -4.331 -14.278 10.545 1.00 92.06 86 PRO A N 1
ATOM 656 C CA . PRO A 1 86 ? -5.504 -14.688 9.785 1.00 92.06 86 PRO A CA 1
ATOM 657 C C . PRO A 1 86 ? -5.640 -16.212 9.761 1.00 92.06 86 PRO A C 1
ATOM 659 O O . PRO A 1 86 ? -4.647 -16.943 9.836 1.00 92.06 86 PRO A O 1
ATOM 662 N N . ASP A 1 87 ? -6.862 -16.690 9.535 1.00 93.00 87 ASP A N 1
ATOM 663 C CA . ASP A 1 87 ? -7.070 -18.053 9.047 1.00 93.00 87 ASP A CA 1
ATOM 664 C C . ASP A 1 87 ? -6.487 -18.193 7.632 1.00 93.00 87 ASP A C 1
ATOM 666 O O . ASP A 1 87 ? -6.645 -17.298 6.796 1.00 93.00 87 ASP A O 1
ATOM 670 N N . ALA A 1 88 ? -5.907 -19.352 7.308 1.00 95.00 88 ALA A N 1
ATOM 671 C CA . ALA A 1 88 ? -5.324 -19.609 5.985 1.00 95.00 88 ALA A CA 1
ATOM 672 C C . ALA A 1 88 ? -6.323 -19.389 4.830 1.00 95.00 88 ALA A C 1
ATOM 674 O O . ALA A 1 88 ? -5.949 -18.878 3.775 1.00 95.00 88 ALA A O 1
ATOM 675 N N . ARG A 1 89 ? -7.613 -19.688 5.050 1.00 97.31 89 ARG A N 1
ATOM 676 C CA . ARG A 1 89 ? -8.687 -19.425 4.076 1.00 97.31 89 ARG A CA 1
ATOM 677 C C . ARG A 1 89 ? -8.747 -17.962 3.640 1.00 97.31 89 ARG A C 1
ATOM 679 O O . ARG A 1 89 ? -9.013 -17.697 2.476 1.00 97.31 89 ARG A O 1
ATOM 686 N N . TRP A 1 90 ? -8.486 -17.017 4.543 1.00 97.38 90 TRP A N 1
ATOM 687 C CA . TRP A 1 90 ? -8.558 -15.595 4.220 1.00 97.38 90 TRP A CA 1
ATOM 688 C C . TRP A 1 90 ? -7.371 -15.153 3.377 1.00 97.38 90 TRP A C 1
ATOM 690 O O . TRP A 1 90 ? -7.559 -14.365 2.457 1.00 97.38 90 TRP A O 1
ATOM 700 N N . ILE A 1 91 ? -6.185 -15.727 3.601 1.00 97.88 91 ILE A N 1
ATOM 701 C CA . ILE A 1 91 ? -5.043 -15.527 2.702 1.00 97.88 91 ILE A CA 1
ATOM 702 C C . ILE A 1 91 ? -5.375 -16.038 1.296 1.00 97.88 91 ILE A C 1
ATOM 704 O O . ILE A 1 91 ? -5.183 -15.308 0.328 1.00 97.88 91 ILE A O 1
ATOM 708 N N . LEU A 1 92 ? -5.942 -17.245 1.180 1.00 97.88 92 LEU A N 1
ATOM 709 C CA . LEU A 1 92 ? -6.347 -17.807 -0.114 1.00 97.88 92 LEU A CA 1
ATOM 710 C C . LEU A 1 92 ? -7.408 -16.948 -0.812 1.00 97.88 92 LEU A C 1
ATOM 712 O O . LEU A 1 92 ? -7.265 -16.656 -1.995 1.00 97.88 92 LEU A O 1
ATOM 716 N N . ILE A 1 93 ? -8.436 -16.495 -0.085 1.00 98.31 93 ILE A N 1
ATOM 717 C CA . ILE A 1 93 ? -9.461 -15.584 -0.616 1.00 98.31 93 ILE A CA 1
ATOM 718 C C . ILE A 1 93 ? -8.821 -14.272 -1.080 1.00 98.31 93 ILE A C 1
ATOM 720 O O . ILE A 1 93 ? -9.148 -13.795 -2.163 1.00 98.31 93 ILE A O 1
ATOM 724 N N . GLY A 1 94 ? -7.898 -13.699 -0.304 1.00 97.94 94 GLY A N 1
ATOM 725 C CA . GLY A 1 94 ? -7.187 -12.475 -0.668 1.00 97.94 94 GLY A CA 1
ATOM 726 C C . GLY A 1 94 ? -6.390 -12.628 -1.965 1.00 97.94 94 GLY A C 1
ATOM 727 O O . GLY A 1 94 ? -6.551 -11.824 -2.880 1.00 97.94 94 GLY A O 1
ATOM 728 N N . VAL A 1 95 ? -5.598 -13.697 -2.083 1.00 98.06 95 VAL A N 1
ATOM 729 C CA . VAL A 1 95 ? -4.810 -13.999 -3.291 1.00 98.06 95 VAL A CA 1
ATOM 730 C C . VAL A 1 95 ? -5.711 -14.296 -4.495 1.00 98.06 95 VAL A C 1
ATOM 732 O O . VAL A 1 95 ? -5.470 -13.776 -5.581 1.00 98.06 95 VAL A O 1
ATOM 735 N N . ALA A 1 96 ? -6.784 -15.071 -4.318 1.00 98.25 96 ALA A N 1
ATOM 736 C CA . ALA A 1 96 ? -7.743 -15.352 -5.388 1.00 98.25 96 ALA A CA 1
ATOM 737 C C . ALA A 1 96 ? -8.474 -14.083 -5.852 1.00 98.25 96 ALA A C 1
ATOM 739 O O . ALA A 1 96 ? -8.676 -13.882 -7.048 1.00 98.25 96 ALA A O 1
ATOM 740 N N . THR A 1 97 ? -8.821 -13.195 -4.917 1.00 98.12 97 THR A N 1
ATOM 741 C CA . THR A 1 97 ? -9.428 -11.893 -5.229 1.00 98.12 97 THR A CA 1
ATOM 742 C C . THR A 1 97 ? -8.456 -11.012 -6.009 1.00 98.12 97 THR A C 1
ATOM 744 O O . THR A 1 97 ? -8.853 -10.388 -6.989 1.00 98.12 97 THR A O 1
ATOM 747 N N . ALA A 1 98 ? -7.178 -10.995 -5.623 1.00 97.69 98 ALA A N 1
ATOM 748 C CA . ALA A 1 98 ? -6.130 -10.282 -6.346 1.00 97.69 98 ALA A CA 1
ATOM 749 C C . ALA A 1 98 ? -5.959 -10.801 -7.781 1.00 97.69 98 ALA A C 1
ATOM 751 O O . ALA A 1 98 ? -5.892 -10.006 -8.713 1.00 97.69 98 ALA A O 1
ATOM 752 N N . ALA A 1 99 ? -5.963 -12.123 -7.972 1.00 98.06 99 ALA A N 1
ATOM 753 C CA . ALA A 1 99 ? -5.919 -12.730 -9.300 1.00 98.06 99 ALA A CA 1
ATOM 754 C C . ALA A 1 99 ? -7.146 -12.357 -10.145 1.00 98.06 99 ALA A C 1
ATOM 756 O O . ALA A 1 99 ? -7.001 -11.975 -11.303 1.00 98.06 99 ALA A O 1
ATOM 757 N N . ALA A 1 100 ? -8.349 -12.404 -9.565 1.00 98.06 100 ALA A N 1
ATOM 758 C CA . ALA A 1 100 ? -9.570 -11.994 -10.254 1.00 98.06 100 ALA A CA 1
ATOM 759 C C . ALA A 1 100 ? -9.520 -10.516 -10.677 1.00 98.06 100 ALA A C 1
ATOM 761 O O . ALA A 1 100 ? -9.808 -10.204 -11.830 1.00 98.06 100 ALA A O 1
ATOM 762 N N . LEU A 1 101 ? -9.101 -9.619 -9.776 1.00 96.94 101 LEU A N 1
ATOM 763 C CA . LEU A 1 101 ? -8.913 -8.198 -10.084 1.00 96.94 101 LEU A CA 1
ATOM 764 C C . LEU A 1 101 ? -7.889 -7.986 -11.199 1.00 96.94 101 LEU A C 1
ATOM 766 O O . LEU A 1 101 ? -8.144 -7.203 -12.110 1.00 96.94 101 LEU A O 1
ATOM 770 N N . PHE A 1 102 ? -6.768 -8.707 -11.150 1.00 96.88 102 PHE A N 1
ATOM 771 C CA . PHE A 1 102 ? -5.736 -8.645 -12.176 1.00 96.88 102 PHE A CA 1
ATOM 772 C C . PHE A 1 102 ? -6.281 -9.040 -13.555 1.00 96.88 102 PHE A C 1
ATOM 774 O O . PHE A 1 102 ? -6.194 -8.241 -14.480 1.00 96.88 102 PHE A O 1
ATOM 781 N N . PHE A 1 103 ? -6.889 -10.222 -13.700 1.00 96.69 103 PHE A N 1
ATOM 782 C CA . PHE A 1 103 ? -7.363 -10.695 -15.007 1.00 96.69 103 PHE A CA 1
ATOM 783 C C . PHE A 1 103 ? -8.522 -9.859 -15.556 1.00 96.69 103 PHE A C 1
ATOM 785 O O . PHE A 1 103 ? -8.587 -9.604 -16.759 1.00 96.69 103 PHE A O 1
ATOM 792 N N . VAL A 1 104 ? -9.433 -9.401 -14.690 1.00 95.62 104 VAL A N 1
ATOM 793 C CA . VAL A 1 104 ? -10.504 -8.482 -15.100 1.00 95.62 104 VAL A CA 1
ATOM 794 C C . VAL A 1 104 ? -9.908 -7.151 -15.555 1.00 95.62 104 VAL A C 1
ATOM 796 O O . VAL A 1 104 ? -10.265 -6.665 -16.626 1.00 95.62 104 VAL A O 1
ATOM 799 N N . GLY A 1 105 ? -8.973 -6.589 -14.786 1.00 94.25 105 GLY A N 1
ATOM 800 C CA . GLY A 1 105 ? -8.326 -5.322 -15.110 1.00 94.25 105 GLY A CA 1
ATOM 801 C C . GLY A 1 105 ? -7.481 -5.383 -16.379 1.00 94.25 105 GLY A C 1
ATOM 802 O O . GLY A 1 105 ? -7.615 -4.514 -17.231 1.00 94.25 105 GLY A O 1
ATOM 803 N N . GLU A 1 106 ? -6.686 -6.439 -16.562 1.00 94.19 106 GLU A N 1
ATOM 804 C CA . GLU A 1 106 ? -5.925 -6.688 -17.793 1.00 94.19 106 GLU A CA 1
ATOM 805 C C . GLU A 1 106 ? -6.865 -6.776 -19.000 1.00 94.19 106 GLU A C 1
ATOM 807 O O . GLU A 1 106 ? -6.639 -6.136 -20.029 1.00 94.19 106 GLU A O 1
ATOM 812 N N . ARG A 1 107 ? -7.961 -7.537 -18.878 1.00 94.81 107 ARG A N 1
ATOM 813 C CA . ARG A 1 107 ? -8.927 -7.678 -19.967 1.00 94.81 107 ARG A CA 1
ATOM 814 C C . ARG A 1 107 ? -9.604 -6.351 -20.301 1.00 94.81 107 ARG A C 1
ATOM 816 O O . ARG A 1 107 ? -9.813 -6.068 -21.479 1.00 94.81 107 ARG A O 1
ATOM 823 N N . MET A 1 108 ? -9.946 -5.553 -19.293 1.00 93.44 108 MET A N 1
ATOM 824 C CA . MET A 1 108 ? -10.524 -4.222 -19.481 1.00 93.44 108 MET A CA 1
ATOM 825 C C . MET A 1 108 ? -9.530 -3.252 -20.123 1.00 93.44 108 MET A C 1
ATOM 827 O O . MET A 1 108 ? -9.911 -2.554 -21.058 1.00 93.44 108 MET A O 1
ATOM 831 N N . ASP A 1 109 ? -8.271 -3.239 -19.677 1.00 93.75 109 ASP A N 1
ATOM 832 C CA . ASP A 1 109 ? -7.200 -2.436 -20.278 1.00 93.75 109 ASP A CA 1
ATOM 833 C C . ASP A 1 109 ? -7.028 -2.774 -21.766 1.00 93.75 109 ASP A C 1
ATOM 835 O O . ASP A 1 109 ? -7.024 -1.878 -22.608 1.00 93.75 109 ASP A O 1
ATOM 839 N N . ALA A 1 110 ? -7.011 -4.067 -22.108 1.00 92.88 110 ALA A N 1
ATOM 840 C CA . ALA A 1 110 ? -6.893 -4.535 -23.487 1.00 92.88 110 ALA A CA 1
ATOM 841 C C . ALA 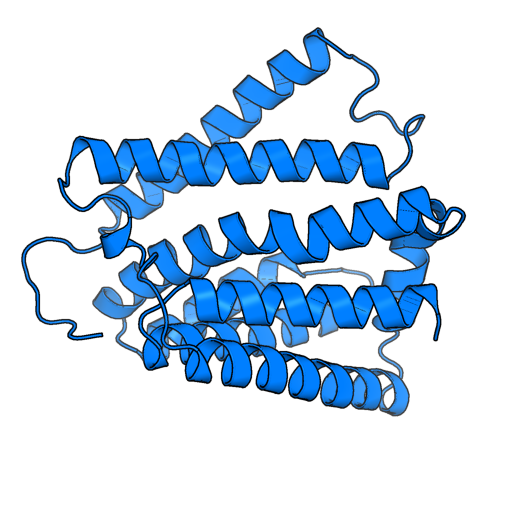A 1 110 ? -8.115 -4.202 -24.365 1.00 92.88 110 ALA A C 1
ATOM 843 O O . ALA A 1 110 ? -7.959 -3.898 -25.544 1.00 92.88 110 ALA A O 1
ATOM 844 N N . LEU A 1 111 ? -9.335 -4.284 -23.821 1.00 94.31 111 LEU A N 1
ATOM 845 C CA . LEU A 1 111 ? -10.567 -4.009 -24.574 1.00 94.31 111 LEU A CA 1
ATOM 846 C C . LEU A 1 111 ? -10.814 -2.515 -24.792 1.00 94.31 111 LEU A C 1
ATOM 848 O O . LEU A 1 111 ? -11.346 -2.131 -25.830 1.00 94.31 111 LEU A O 1
ATOM 852 N N . LEU A 1 112 ? -10.484 -1.694 -23.797 1.00 92.94 112 LEU A N 1
ATOM 853 C CA . LEU A 1 112 ? -10.794 -0.265 -23.787 1.00 92.94 112 LEU A CA 1
ATOM 854 C C . LEU A 1 112 ? -9.596 0.598 -24.194 1.00 92.94 112 LEU A C 1
ATOM 856 O O . LEU A 1 112 ? -9.760 1.795 -24.411 1.00 92.94 112 LEU A O 1
ATOM 860 N N . GLY A 1 113 ? -8.408 -0.002 -24.321 1.00 91.75 113 GLY A N 1
ATOM 861 C CA . GLY A 1 113 ? -7.194 0.681 -24.755 1.00 91.75 113 GLY A CA 1
ATOM 862 C C . GLY A 1 113 ? -6.725 1.744 -23.765 1.00 91.75 113 GLY A C 1
ATOM 863 O O . GLY A 1 113 ? -6.269 2.803 -24.188 1.00 91.75 113 GLY A O 1
ATOM 864 N N . PHE A 1 114 ? -6.860 1.499 -22.456 1.00 89.81 114 PHE A N 1
ATOM 865 C CA . PHE A 1 114 ? -6.472 2.488 -21.444 1.00 89.81 114 PHE A CA 1
ATOM 866 C C . PHE A 1 114 ? -4.955 2.698 -21.354 1.00 89.81 114 PHE A C 1
ATOM 868 O O . PHE A 1 114 ? -4.515 3.754 -20.902 1.00 89.81 114 PHE A O 1
ATOM 875 N N . GLY A 1 115 ? -4.160 1.712 -21.778 1.00 91.69 115 GLY A N 1
ATOM 876 C CA . GLY A 1 115 ? -2.701 1.788 -21.790 1.00 91.69 115 GLY A CA 1
ATOM 877 C C . GLY A 1 115 ? -2.074 1.665 -20.401 1.00 91.69 115 GLY A C 1
ATOM 878 O O . GLY A 1 115 ? -0.942 2.105 -20.210 1.00 91.69 115 GLY A O 1
ATOM 879 N N . ILE A 1 116 ? -2.780 1.085 -19.425 1.00 91.06 116 ILE A N 1
ATOM 880 C CA . ILE A 1 116 ? -2.300 0.963 -18.041 1.00 91.06 116 ILE A CA 1
ATOM 881 C C . ILE A 1 116 ? -1.088 0.038 -17.978 1.00 91.06 116 ILE A C 1
ATOM 883 O O . ILE A 1 116 ? -0.060 0.414 -17.411 1.00 91.06 116 ILE A O 1
ATOM 887 N N . ILE A 1 117 ? -1.188 -1.159 -18.563 1.00 92.69 117 ILE A N 1
ATOM 888 C CA . ILE A 1 117 ? -0.098 -2.140 -18.555 1.00 92.69 117 ILE A CA 1
ATOM 889 C C . ILE A 1 117 ? 1.110 -1.599 -19.322 1.00 92.69 117 ILE A C 1
ATOM 891 O O . ILE A 1 117 ? 2.232 -1.699 -18.831 1.00 92.69 117 ILE A O 1
ATOM 895 N N . GLU A 1 118 ? 0.888 -0.965 -20.475 1.00 92.44 118 GLU A N 1
ATOM 896 C CA . GLU A 1 118 ? 1.970 -0.409 -21.293 1.00 92.44 118 GLU A CA 1
ATOM 897 C C . GLU A 1 118 ? 2.675 0.763 -20.602 1.00 92.44 118 GLU A C 1
ATOM 899 O O . GLU A 1 118 ? 3.900 0.799 -20.525 1.00 92.44 118 GLU A O 1
ATOM 904 N N . ASN A 1 119 ? 1.925 1.691 -20.003 1.00 92.12 119 ASN A N 1
ATOM 905 C CA . ASN A 1 119 ? 2.522 2.779 -19.234 1.00 92.12 119 ASN A CA 1
ATOM 906 C C . ASN A 1 119 ? 3.269 2.268 -18.004 1.00 92.12 119 ASN A C 1
ATOM 908 O O . ASN A 1 119 ? 4.351 2.758 -17.696 1.00 92.12 119 ASN A O 1
ATOM 912 N N . THR A 1 120 ? 2.730 1.254 -17.327 1.00 91.38 120 THR A N 1
ATOM 913 C CA . THR A 1 120 ? 3.413 0.620 -16.197 1.00 91.38 120 THR A CA 1
ATOM 914 C C . THR A 1 120 ? 4.714 -0.045 -16.649 1.00 91.38 120 THR A C 1
ATOM 916 O O . THR A 1 120 ? 5.737 0.119 -15.988 1.00 91.38 120 THR A O 1
ATOM 919 N N . ARG A 1 121 ? 4.715 -0.733 -17.799 1.00 92.12 121 ARG A N 1
ATOM 920 C CA . ARG A 1 121 ? 5.928 -1.299 -18.406 1.00 92.12 121 ARG A CA 1
ATOM 921 C C . ARG A 1 121 ? 6.948 -0.207 -18.721 1.00 92.12 121 ARG A C 1
ATOM 923 O O . ARG A 1 121 ? 8.098 -0.332 -18.315 1.00 92.12 121 ARG A O 1
ATOM 930 N N . ALA A 1 122 ? 6.527 0.880 -19.366 1.00 91.06 122 ALA A N 1
ATOM 931 C CA . ALA A 1 122 ? 7.395 2.007 -19.699 1.00 91.06 122 ALA A CA 1
ATOM 932 C C . ALA A 1 122 ? 8.012 2.662 -18.449 1.00 91.06 122 ALA A C 1
ATOM 934 O O . ALA A 1 122 ? 9.213 2.921 -18.422 1.00 91.06 122 ALA A O 1
ATOM 935 N N . ASN A 1 123 ? 7.225 2.857 -17.384 1.00 88.75 123 ASN A N 1
ATOM 936 C CA . ASN A 1 123 ? 7.692 3.454 -16.127 1.00 88.75 123 ASN A CA 1
ATOM 937 C C . ASN A 1 123 ? 8.760 2.612 -15.413 1.00 88.75 123 ASN A C 1
ATOM 939 O O . ASN A 1 123 ? 9.517 3.148 -14.606 1.00 88.75 123 ASN A O 1
ATOM 943 N N . TYR A 1 124 ? 8.820 1.307 -15.688 1.00 90.06 124 TYR A N 1
ATOM 944 C CA . TYR A 1 124 ? 9.731 0.373 -15.027 1.00 90.06 124 TYR A CA 1
ATOM 945 C C . TYR A 1 124 ? 10.705 -0.328 -15.985 1.00 90.06 124 TYR A C 1
ATOM 947 O O . TYR A 1 124 ? 11.409 -1.248 -15.561 1.00 90.06 124 TYR A O 1
ATOM 955 N N . ALA A 1 125 ? 10.785 0.115 -17.243 1.00 89.56 125 ALA A N 1
ATOM 956 C CA . ALA A 1 125 ? 11.562 -0.536 -18.297 1.00 89.56 125 ALA A CA 1
ATOM 957 C C . ALA A 1 125 ? 13.037 -0.727 -17.905 1.00 89.56 125 ALA A C 1
ATOM 959 O O . ALA A 1 125 ? 13.562 -1.835 -18.015 1.00 89.56 125 ALA A O 1
ATOM 960 N N . ASP A 1 126 ? 13.673 0.308 -17.346 1.00 86.44 126 ASP A N 1
ATOM 961 C CA . ASP A 1 126 ? 15.074 0.265 -16.901 1.00 86.44 126 ASP A CA 1
ATOM 962 C C . ASP A 1 126 ? 15.324 -0.863 -15.894 1.00 86.44 126 ASP A C 1
ATOM 964 O O . ASP A 1 126 ? 16.305 -1.605 -15.984 1.00 86.44 126 ASP A O 1
ATOM 968 N N . SER A 1 127 ? 14.403 -1.027 -14.945 1.00 86.38 127 SER A N 1
ATOM 969 C CA . SER A 1 127 ? 14.477 -2.057 -13.914 1.00 86.38 127 SER A CA 1
ATOM 970 C C . SER A 1 127 ? 14.174 -3.461 -14.440 1.00 86.38 127 SER A C 1
ATOM 972 O O . SER A 1 127 ? 14.535 -4.430 -13.780 1.00 86.38 127 SER A O 1
ATOM 974 N N . MET A 1 128 ? 13.564 -3.606 -15.618 1.00 87.56 128 MET A N 1
ATOM 975 C CA . MET A 1 128 ? 13.261 -4.912 -16.221 1.00 87.56 128 MET A CA 1
ATOM 976 C C . MET A 1 128 ? 14.374 -5.455 -17.112 1.00 87.56 128 MET A C 1
ATOM 978 O O . MET A 1 128 ? 14.333 -6.618 -17.501 1.00 87.56 128 MET A O 1
ATOM 982 N N . THR A 1 129 ? 15.396 -4.651 -17.402 1.00 87.69 129 THR A N 1
ATOM 983 C CA . THR A 1 129 ? 16.522 -5.058 -18.258 1.00 87.69 129 THR A CA 1
ATOM 984 C C . THR A 1 129 ? 17.395 -6.158 -17.649 1.00 87.69 129 THR A C 1
ATOM 986 O O . THR A 1 129 ? 18.127 -6.834 -18.371 1.00 87.69 129 THR A O 1
ATOM 989 N N . THR A 1 130 ? 17.336 -6.355 -16.327 1.00 89.19 130 THR A N 1
ATOM 990 C CA . THR A 1 130 ? 18.162 -7.339 -15.617 1.00 89.19 130 THR A CA 1
ATOM 991 C C . THR A 1 130 ? 17.322 -8.216 -14.683 1.00 89.19 130 THR A C 1
ATOM 993 O O . THR A 1 130 ? 16.391 -7.713 -14.048 1.00 89.19 130 THR A O 1
ATOM 996 N N . PRO A 1 131 ? 17.676 -9.506 -14.499 1.00 89.44 131 PRO A N 1
ATOM 997 C CA . PRO A 1 131 ? 16.987 -10.379 -13.545 1.00 89.44 131 PRO A CA 1
ATOM 998 C C . PRO A 1 131 ? 16.986 -9.831 -12.113 1.00 89.44 131 PRO A C 1
ATOM 1000 O O . PRO A 1 131 ? 15.993 -9.952 -11.400 1.00 89.44 131 PRO A O 1
ATOM 1003 N N . MET A 1 132 ? 18.086 -9.189 -11.702 1.00 88.44 132 MET A N 1
ATOM 1004 C CA . MET A 1 132 ? 18.186 -8.550 -10.389 1.00 88.44 132 MET A CA 1
ATOM 1005 C C . MET A 1 132 ? 17.214 -7.372 -10.259 1.00 88.44 132 MET A C 1
ATOM 1007 O O . MET A 1 132 ? 16.557 -7.235 -9.232 1.00 88.44 132 MET A O 1
ATOM 1011 N N . GLY A 1 133 ? 17.078 -6.541 -11.295 1.00 88.56 133 GLY A N 1
ATOM 1012 C CA . GLY A 1 133 ? 16.129 -5.431 -11.287 1.00 88.56 133 GLY A CA 1
ATOM 1013 C C . GLY A 1 133 ? 14.672 -5.899 -11.190 1.00 88.56 133 GLY A C 1
ATOM 1014 O O . GLY A 1 133 ? 13.916 -5.359 -10.382 1.00 88.56 133 GLY A O 1
ATOM 1015 N N . VAL A 1 134 ? 14.304 -6.961 -11.918 1.00 89.94 134 VAL A N 1
ATOM 1016 C CA . VAL A 1 134 ? 12.976 -7.595 -11.815 1.00 89.94 134 VAL A CA 1
ATOM 1017 C C . VAL A 1 134 ? 12.743 -8.148 -10.408 1.00 89.94 134 VAL A C 1
ATOM 1019 O O . VAL A 1 134 ? 11.703 -7.885 -9.804 1.00 89.94 134 VAL A O 1
ATOM 1022 N N . PHE A 1 135 ? 13.723 -8.870 -9.855 1.00 89.94 135 PHE A N 1
ATOM 1023 C CA . PHE A 1 135 ? 13.654 -9.395 -8.491 1.00 89.94 135 PHE A CA 1
ATOM 1024 C C . PHE A 1 135 ? 13.443 -8.279 -7.460 1.00 89.94 135 PHE A C 1
ATOM 1026 O O . PHE A 1 135 ? 12.556 -8.391 -6.614 1.00 89.94 135 PHE A O 1
ATOM 1033 N N . LEU A 1 136 ? 14.206 -7.185 -7.552 1.00 90.06 136 LEU A N 1
ATOM 1034 C CA . LEU A 1 136 ? 14.074 -6.040 -6.650 1.00 90.06 136 LEU A CA 1
ATOM 1035 C C . LEU A 1 136 ? 12.703 -5.370 -6.775 1.00 90.06 136 LEU A C 1
ATOM 1037 O O . LEU A 1 136 ? 12.088 -5.074 -5.754 1.00 90.06 136 LEU A O 1
ATOM 1041 N N . LEU A 1 137 ? 12.181 -5.178 -7.990 1.00 90.88 137 LEU A N 1
ATOM 1042 C CA . LEU A 1 137 ? 10.834 -4.629 -8.175 1.00 90.88 137 LEU A CA 1
ATOM 1043 C C . LEU A 1 137 ? 9.769 -5.499 -7.504 1.00 90.88 137 LEU A C 1
ATOM 1045 O O . LEU A 1 137 ? 8.920 -4.972 -6.785 1.00 90.88 137 LEU A O 1
ATOM 1049 N N . ILE A 1 138 ? 9.831 -6.819 -7.698 1.00 91.62 138 ILE A N 1
ATOM 1050 C CA . ILE A 1 138 ? 8.887 -7.763 -7.088 1.00 91.62 138 ILE A CA 1
ATOM 1051 C C . ILE A 1 138 ? 9.017 -7.744 -5.564 1.00 91.62 138 ILE A C 1
ATOM 1053 O O . ILE A 1 138 ? 8.007 -7.638 -4.873 1.00 91.62 138 ILE A O 1
ATOM 1057 N N . ALA A 1 139 ? 10.238 -7.786 -5.027 1.00 91.56 139 ALA A N 1
ATOM 1058 C CA . ALA A 1 139 ? 10.476 -7.711 -3.588 1.00 91.56 139 ALA A CA 1
ATOM 1059 C C . ALA A 1 139 ? 9.876 -6.427 -2.987 1.00 91.56 139 ALA A C 1
ATOM 1061 O O . ALA A 1 139 ? 9.149 -6.469 -1.994 1.00 91.56 139 ALA A O 1
ATOM 1062 N N . VAL A 1 140 ? 10.125 -5.280 -3.619 1.00 92.31 140 VAL A N 1
ATOM 1063 C CA . VAL A 1 140 ? 9.695 -3.980 -3.102 1.00 92.31 140 VAL A CA 1
ATOM 1064 C C . VAL A 1 140 ? 8.191 -3.779 -3.264 1.00 92.31 140 VAL A C 1
ATOM 1066 O O . VAL A 1 140 ? 7.512 -3.516 -2.277 1.00 92.31 140 VAL A O 1
ATOM 1069 N N . MET A 1 141 ? 7.649 -3.912 -4.474 1.00 92.19 141 MET A N 1
ATOM 1070 C CA . MET A 1 141 ? 6.235 -3.622 -4.746 1.00 92.19 141 MET A CA 1
ATOM 1071 C C . MET A 1 141 ? 5.303 -4.747 -4.288 1.00 92.19 141 MET A C 1
ATOM 1073 O O . MET A 1 141 ? 4.183 -4.478 -3.865 1.00 92.19 141 MET A O 1
ATOM 1077 N N . GLY A 1 142 ? 5.752 -6.000 -4.377 1.00 94.44 142 GLY A N 1
ATOM 1078 C CA . GLY A 1 142 ? 4.954 -7.177 -4.043 1.00 94.44 142 GLY A CA 1
ATOM 1079 C C . GLY A 1 142 ? 4.957 -7.531 -2.558 1.00 94.44 142 GLY A C 1
ATOM 1080 O O . GLY A 1 142 ? 3.983 -8.107 -2.081 1.00 94.44 142 GLY A O 1
ATOM 1081 N N . PHE A 1 143 ? 6.007 -7.180 -1.805 1.00 93.69 143 PHE A N 1
ATOM 1082 C CA . PHE A 1 143 ? 6.135 -7.617 -0.407 1.00 93.69 143 PHE A CA 1
ATOM 1083 C C . PHE A 1 143 ? 6.340 -6.479 0.589 1.00 93.69 143 PHE A C 1
ATOM 1085 O O . PHE A 1 143 ? 5.709 -6.491 1.643 1.00 93.69 143 PHE A O 1
ATOM 1092 N N . ILE A 1 144 ? 7.191 -5.496 0.283 1.00 94.75 144 ILE A N 1
ATOM 1093 C CA . ILE A 1 144 ? 7.531 -4.444 1.253 1.00 94.75 144 ILE A CA 1
ATOM 1094 C C . ILE A 1 144 ? 6.477 -3.330 1.244 1.00 94.75 144 ILE A C 1
ATOM 1096 O O . ILE A 1 144 ? 5.891 -3.038 2.282 1.00 94.75 144 ILE A O 1
ATOM 1100 N N . LEU A 1 145 ? 6.198 -2.738 0.080 1.00 94.25 145 LEU A N 1
ATOM 1101 C CA . LEU A 1 145 ? 5.288 -1.600 -0.083 1.00 94.25 145 LEU A CA 1
ATOM 1102 C C . LEU A 1 145 ? 3.844 -1.859 0.399 1.00 94.25 145 LEU A C 1
ATOM 1104 O O . LEU A 1 145 ? 3.255 -0.943 0.982 1.00 94.25 145 LEU A O 1
ATOM 1108 N N . PRO A 1 146 ? 3.247 -3.055 0.223 1.00 96.81 146 PRO A N 1
ATOM 1109 C CA . PRO A 1 146 ? 1.895 -3.316 0.709 1.00 96.81 146 PRO A CA 1
ATOM 1110 C C . PRO A 1 146 ? 1.758 -3.153 2.227 1.00 96.81 146 PRO A C 1
ATOM 1112 O O . PRO A 1 146 ? 0.709 -2.736 2.704 1.00 96.81 146 PRO A O 1
ATOM 1115 N N . ILE A 1 147 ? 2.809 -3.429 3.004 1.00 96.00 147 ILE A N 1
ATOM 1116 C CA . ILE A 1 147 ? 2.759 -3.397 4.472 1.00 96.00 147 ILE A CA 1
ATOM 1117 C C . ILE A 1 147 ? 2.384 -2.004 5.010 1.00 96.00 147 ILE A C 1
ATOM 1119 O O . ILE A 1 147 ? 1.353 -1.897 5.681 1.00 96.00 147 ILE A O 1
ATOM 1123 N N . PRO A 1 148 ? 3.149 -0.923 4.748 1.00 95.12 148 PRO A N 1
ATOM 1124 C CA . PRO A 1 148 ? 2.791 0.401 5.247 1.00 95.12 148 PRO A CA 1
ATOM 1125 C C . PRO A 1 148 ? 1.492 0.929 4.645 1.00 95.12 148 PRO A C 1
ATOM 1127 O O . PRO A 1 148 ? 0.744 1.609 5.348 1.00 95.12 148 PRO A O 1
ATOM 1130 N N . LEU A 1 149 ? 1.195 0.599 3.383 1.00 95.62 149 LEU A N 1
ATOM 1131 C CA . LEU A 1 149 ? -0.066 0.984 2.755 1.00 95.62 149 LEU A CA 1
ATOM 1132 C C . LEU A 1 149 ? -1.245 0.390 3.529 1.00 95.62 149 LEU A C 1
ATOM 1134 O O . LEU A 1 149 ? -2.127 1.123 3.965 1.00 95.62 149 LEU A O 1
ATOM 1138 N N . GLU A 1 150 ? -1.254 -0.916 3.779 1.00 97.56 150 GLU A N 1
ATOM 1139 C CA . GLU A 1 150 ? -2.376 -1.542 4.476 1.00 97.56 150 GLU A CA 1
ATOM 1140 C C . GLU A 1 150 ? -2.458 -1.138 5.953 1.00 97.56 150 GLU A C 1
ATOM 1142 O O . GLU A 1 150 ? -3.560 -0.909 6.458 1.00 97.56 150 GLU A O 1
ATOM 1147 N N . ILE A 1 151 ? -1.323 -0.957 6.638 1.00 96.00 151 ILE A N 1
ATOM 1148 C CA . ILE A 1 151 ? -1.314 -0.411 8.005 1.00 96.00 151 ILE A CA 1
ATOM 1149 C C . ILE A 1 151 ? -1.993 0.963 8.033 1.00 96.00 151 ILE A C 1
ATOM 1151 O O . ILE A 1 151 ? -2.872 1.195 8.866 1.00 96.00 151 ILE A O 1
ATOM 1155 N N . TYR A 1 152 ? -1.631 1.860 7.114 1.00 95.81 152 TYR A N 1
ATOM 1156 C CA . TYR A 1 152 ? -2.196 3.205 7.079 1.00 95.81 152 TYR A CA 1
ATOM 1157 C C . TYR A 1 152 ? -3.662 3.207 6.646 1.00 95.81 152 TYR A C 1
ATOM 1159 O O . TYR A 1 152 ? -4.535 3.691 7.367 1.00 95.81 152 TYR A O 1
ATOM 1167 N N . PHE A 1 153 ? -3.963 2.635 5.484 1.00 97.19 153 PHE A N 1
ATOM 1168 C CA . PHE A 1 153 ? -5.289 2.738 4.889 1.00 97.19 153 PHE A CA 1
ATOM 1169 C C . PHE A 1 153 ? -6.329 1.883 5.612 1.00 97.19 153 PHE A C 1
ATOM 1171 O O . PHE A 1 153 ? -7.446 2.353 5.822 1.00 97.19 153 PHE A O 1
ATOM 1178 N N . ARG A 1 154 ? -5.995 0.650 6.018 1.00 96.44 154 ARG A N 1
ATOM 1179 C CA . ARG A 1 154 ? -6.962 -0.290 6.625 1.00 96.44 154 ARG A CA 1
ATOM 1180 C C . ARG A 1 154 ? -6.851 -0.274 8.145 1.00 96.44 154 ARG A C 1
ATOM 1182 O O . ARG A 1 154 ? -7.859 -0.179 8.842 1.00 96.44 154 ARG A O 1
ATOM 1189 N N . GLY A 1 155 ? -5.626 -0.294 8.661 1.00 93.56 155 GLY A N 1
ATOM 1190 C CA . GLY A 1 155 ? -5.388 -0.341 10.101 1.00 93.56 155 GLY A CA 1
ATOM 1191 C C . GLY A 1 155 ? -5.689 0.970 10.824 1.00 93.56 155 GLY A C 1
ATOM 1192 O O . GLY A 1 155 ? -6.127 0.950 11.975 1.00 93.56 155 GLY A O 1
ATOM 1193 N N . ILE A 1 156 ? -5.493 2.114 10.164 1.00 94.38 156 ILE A N 1
ATOM 1194 C CA . ILE A 1 156 ? -5.645 3.436 10.786 1.00 94.38 156 ILE A CA 1
ATOM 1195 C C . ILE A 1 156 ? -6.848 4.176 10.199 1.00 94.38 156 ILE A C 1
ATOM 1197 O O . ILE A 1 156 ? -7.824 4.426 10.909 1.00 94.38 156 ILE A O 1
ATOM 1201 N N . LEU A 1 157 ? -6.801 4.514 8.910 1.00 95.62 157 LEU A N 1
ATOM 1202 C CA . LEU A 1 157 ? -7.789 5.380 8.271 1.00 95.62 157 LEU A CA 1
ATOM 1203 C C . LEU A 1 157 ? -9.176 4.729 8.208 1.00 95.62 157 LEU A C 1
ATOM 1205 O O . LEU A 1 157 ? -10.146 5.329 8.663 1.00 95.62 157 LEU A O 1
ATOM 1209 N N . PHE A 1 158 ? -9.280 3.496 7.707 1.00 96.38 158 PHE A N 1
ATOM 1210 C CA . PHE A 1 158 ? -10.549 2.768 7.633 1.00 96.38 158 PHE A CA 1
ATOM 1211 C C . PHE A 1 158 ? -11.173 2.559 9.016 1.00 96.38 158 PHE A C 1
ATOM 1213 O O . PHE A 1 158 ? -12.356 2.833 9.190 1.00 96.38 158 PHE A O 1
ATOM 1220 N N . ASN A 1 159 ? -10.394 2.137 10.019 1.00 92.56 159 ASN A N 1
ATOM 1221 C CA . ASN A 1 159 ? -10.903 1.953 11.383 1.00 92.56 159 ASN A CA 1
ATOM 1222 C C . ASN A 1 159 ? -11.411 3.275 11.996 1.00 92.56 159 ASN A C 1
ATOM 1224 O O . ASN A 1 159 ? -12.449 3.289 12.659 1.00 92.56 159 ASN A O 1
ATOM 1228 N N . TYR A 1 160 ? -10.724 4.396 11.748 1.00 93.75 160 TYR A N 1
ATOM 1229 C CA . TYR A 1 160 ? -11.190 5.723 12.164 1.00 93.75 160 TYR A CA 1
ATOM 1230 C C . TYR A 1 160 ? -12.494 6.126 11.458 1.00 93.75 160 TYR A C 1
ATOM 1232 O O . TYR A 1 160 ? -13.459 6.529 12.113 1.00 93.75 160 TYR A O 1
ATOM 1240 N N . LEU A 1 161 ? -12.542 5.988 10.130 1.00 94.75 161 LEU A N 1
ATOM 1241 C CA . LEU A 1 161 ? -13.715 6.329 9.325 1.00 94.75 161 LEU A CA 1
ATOM 1242 C C . LEU A 1 161 ? -14.908 5.421 9.636 1.00 94.75 161 LEU A C 1
ATOM 1244 O O . LEU A 1 161 ? -16.033 5.904 9.645 1.00 94.75 161 LEU A O 1
ATOM 1248 N N . GLY A 1 162 ? -14.679 4.148 9.965 1.00 93.50 162 GLY A N 1
ATOM 1249 C CA . GLY A 1 162 ? -15.721 3.195 10.362 1.00 93.50 162 GLY A CA 1
ATOM 1250 C C . GLY A 1 162 ? -16.476 3.642 11.601 1.00 93.50 162 GLY A C 1
ATOM 1251 O O . GLY A 1 162 ? -17.689 3.466 11.682 1.00 93.50 162 GLY A O 1
ATOM 1252 N N . ARG A 1 163 ? -15.780 4.304 12.527 1.00 88.56 163 ARG A N 1
ATOM 1253 C CA . ARG A 1 163 ? -16.409 4.921 13.693 1.00 88.56 163 ARG A CA 1
ATOM 1254 C C . ARG A 1 163 ? -17.214 6.167 13.333 1.00 88.56 163 ARG A C 1
ATOM 1256 O O . ARG A 1 163 ? -18.251 6.418 13.933 1.00 88.56 163 ARG A O 1
ATOM 1263 N N . LEU A 1 164 ? -16.695 6.983 12.419 1.00 92.75 164 LEU A N 1
ATOM 1264 C CA . LEU A 1 164 ? -17.279 8.282 12.086 1.00 92.75 164 LEU A CA 1
ATOM 1265 C C . LEU A 1 164 ? -18.480 8.166 11.136 1.00 92.75 164 LEU A C 1
ATOM 1267 O O . LEU A 1 164 ? -19.443 8.908 11.284 1.00 92.75 164 LEU A O 1
ATOM 1271 N N . LEU A 1 165 ? -18.398 7.264 10.159 1.00 94.25 165 LEU A N 1
ATOM 1272 C CA . LEU A 1 165 ? -19.278 7.206 8.988 1.00 94.25 165 LEU A CA 1
ATOM 1273 C C . LEU A 1 165 ? -19.916 5.822 8.779 1.00 94.25 165 LEU A C 1
ATOM 1275 O O . LEU A 1 165 ? -20.620 5.614 7.793 1.00 94.25 165 LEU A O 1
ATOM 1279 N N . GLY A 1 166 ? -19.651 4.858 9.664 1.00 93.62 166 GLY A N 1
ATOM 1280 C CA . GLY A 1 166 ? -20.073 3.471 9.484 1.00 93.62 166 GLY A CA 1
ATOM 1281 C C . GLY A 1 166 ? -19.267 2.730 8.412 1.00 93.62 166 GLY A C 1
ATOM 1282 O O . GLY A 1 166 ? -18.312 3.248 7.832 1.00 93.62 166 GLY A O 1
ATOM 1283 N N . PHE A 1 167 ? -19.646 1.476 8.159 1.00 94.94 167 PHE A N 1
ATOM 1284 C CA . PHE A 1 167 ? -18.921 0.587 7.246 1.00 94.94 167 PHE A CA 1
ATOM 1285 C C . PHE A 1 167 ? -18.861 1.127 5.810 1.00 94.94 167 PHE A C 1
ATOM 1287 O O . PHE A 1 167 ? -17.783 1.187 5.223 1.00 94.94 167 PHE A O 1
ATOM 1294 N N . GLU A 1 168 ? -19.998 1.549 5.256 1.00 96.75 168 GLU A N 1
ATOM 1295 C CA . GLU A 1 168 ? -20.094 2.022 3.868 1.00 96.75 168 GLU A CA 1
ATOM 1296 C C . GLU A 1 168 ? -19.260 3.288 3.649 1.00 96.75 168 GLU A C 1
ATOM 1298 O O . GLU A 1 168 ? -18.471 3.358 2.705 1.00 96.75 168 GLU A O 1
ATOM 1303 N N . GLY A 1 169 ? -19.353 4.248 4.576 1.00 95.56 169 GLY A N 1
ATOM 1304 C CA . GLY A 1 169 ? -18.526 5.449 4.555 1.00 95.56 169 GLY A CA 1
ATOM 1305 C C . GLY A 1 169 ? -17.036 5.130 4.697 1.00 95.56 169 GLY A C 1
ATOM 1306 O O . GLY A 1 169 ? -16.216 5.685 3.970 1.00 95.56 169 GLY A O 1
ATOM 1307 N N . ALA A 1 170 ? -16.664 4.187 5.564 1.00 96.50 170 ALA A N 1
ATOM 1308 C CA . ALA A 1 170 ? -15.274 3.759 5.697 1.00 96.50 170 ALA A CA 1
ATOM 1309 C C . ALA A 1 170 ? -14.723 3.138 4.416 1.00 96.50 170 ALA A C 1
ATOM 1311 O O . ALA A 1 170 ? -13.624 3.505 4.001 1.00 96.50 170 ALA A O 1
ATOM 1312 N N . VAL A 1 171 ? -15.477 2.241 3.770 1.00 98.19 171 VAL A N 1
ATOM 1313 C CA . VAL A 1 171 ? -15.089 1.664 2.476 1.00 98.19 171 VAL A CA 1
ATOM 1314 C C . VAL A 1 171 ? -14.937 2.777 1.443 1.00 98.19 171 VAL A C 1
ATOM 1316 O O . VAL A 1 171 ? -13.864 2.901 0.864 1.00 98.19 171 VAL A O 1
ATOM 1319 N N . GLY A 1 172 ? -15.955 3.623 1.261 1.00 97.88 172 GLY A N 1
ATOM 1320 C CA . GLY A 1 172 ? -15.954 4.668 0.235 1.00 97.88 172 GLY A CA 1
ATOM 1321 C C . GLY A 1 172 ? -14.827 5.689 0.402 1.00 97.88 172 GLY A C 1
ATOM 1322 O O . GLY A 1 172 ? -14.041 5.900 -0.520 1.00 97.88 172 GLY A O 1
ATOM 1323 N N . PHE A 1 173 ? -14.699 6.296 1.585 1.00 97.94 173 PHE A N 1
ATOM 1324 C CA . PHE A 1 173 ? -13.705 7.348 1.815 1.00 97.94 173 PHE A CA 1
ATOM 1325 C C . PHE A 1 173 ? -12.274 6.808 1.888 1.00 97.94 173 PHE A C 1
ATOM 1327 O O . PHE A 1 173 ? -11.370 7.434 1.336 1.00 97.94 173 PHE A O 1
ATOM 1334 N N . SER A 1 174 ? -12.038 5.643 2.508 1.00 97.25 174 SER A N 1
ATOM 1335 C CA . SER A 1 174 ? -10.686 5.061 2.514 1.00 97.25 174 SER A CA 1
ATOM 1336 C C . SER A 1 174 ? -10.249 4.624 1.115 1.00 97.25 174 SER A C 1
ATOM 1338 O O . SER A 1 174 ? -9.100 4.855 0.744 1.00 97.25 174 SER A O 1
ATOM 1340 N N . ALA A 1 175 ? -11.166 4.066 0.316 1.00 98.00 175 ALA A N 1
ATOM 1341 C CA . ALA A 1 175 ? -10.917 3.696 -1.071 1.00 98.00 175 ALA A CA 1
ATOM 1342 C C . ALA A 1 175 ? -10.647 4.913 -1.958 1.00 98.00 175 ALA A C 1
ATOM 1344 O O . ALA A 1 175 ? -9.744 4.866 -2.788 1.00 98.00 175 ALA A O 1
ATOM 1345 N N . LEU A 1 176 ? -11.386 6.009 -1.761 1.00 97.81 176 LEU A N 1
ATOM 1346 C CA . LEU A 1 176 ? -11.165 7.255 -2.487 1.00 97.81 176 LEU A CA 1
ATOM 1347 C C . LEU A 1 176 ? -9.773 7.828 -2.202 1.00 97.81 176 LEU A C 1
ATOM 1349 O O . LEU A 1 176 ? -9.025 8.108 -3.135 1.00 97.81 176 LEU A O 1
ATOM 1353 N N . ILE A 1 177 ? -9.401 7.952 -0.923 1.00 97.12 177 ILE A N 1
ATOM 1354 C CA . ILE A 1 177 ? -8.088 8.482 -0.525 1.00 97.12 177 ILE A CA 1
ATOM 1355 C C . ILE A 1 177 ? -6.964 7.557 -1.013 1.00 97.12 177 ILE A C 1
ATOM 1357 O O . ILE A 1 177 ? -5.936 8.045 -1.472 1.00 97.12 177 ILE A O 1
ATOM 1361 N N . TYR A 1 178 ? -7.168 6.237 -0.976 1.00 97.12 178 TYR A N 1
ATOM 1362 C CA . TYR A 1 178 ? -6.233 5.269 -1.554 1.00 97.12 178 TYR A CA 1
ATOM 1363 C C . TYR A 1 178 ? -6.107 5.444 -3.072 1.00 97.12 178 TYR A C 1
ATOM 1365 O O . TYR A 1 178 ? -5.005 5.543 -3.589 1.00 97.12 178 TYR A O 1
ATOM 1373 N N . GLY A 1 179 ? -7.218 5.556 -3.802 1.00 95.75 179 GLY A N 1
ATOM 1374 C CA . GLY A 1 179 ? -7.201 5.740 -5.252 1.00 95.75 179 GLY A CA 1
ATOM 1375 C C . GLY A 1 179 ? -6.509 7.028 -5.698 1.00 95.75 179 GLY A C 1
ATOM 1376 O O . GLY A 1 179 ? -5.817 7.021 -6.713 1.00 95.75 179 GLY A O 1
ATOM 1377 N N . LEU A 1 180 ? -6.606 8.106 -4.911 1.00 94.88 180 LEU A N 1
ATOM 1378 C CA . LEU A 1 180 ? -5.884 9.356 -5.171 1.00 94.88 180 LEU A CA 1
ATOM 1379 C C . LEU A 1 180 ? -4.358 9.171 -5.206 1.00 94.88 180 LEU A C 1
ATOM 1381 O O . LEU A 1 180 ? -3.687 9.920 -5.912 1.00 94.88 180 LEU A O 1
ATOM 1385 N N . THR A 1 181 ? -3.796 8.162 -4.526 1.00 91.38 181 THR A N 1
ATOM 1386 C CA . THR A 1 181 ? -2.348 7.882 -4.602 1.00 91.38 181 THR A CA 1
ATOM 1387 C C . THR A 1 181 ? -1.923 7.275 -5.940 1.00 91.38 181 THR A C 1
ATOM 1389 O O . THR A 1 181 ? -0.729 7.187 -6.210 1.00 91.38 181 THR A O 1
ATOM 1392 N N . TYR A 1 182 ? -2.881 6.875 -6.781 1.00 89.38 182 TYR A N 1
ATOM 1393 C CA . TYR A 1 182 ? -2.671 6.344 -8.131 1.00 89.38 182 TYR A CA 1
ATOM 1394 C C . TYR A 1 182 ? -2.986 7.370 -9.223 1.00 89.38 182 TYR A C 1
ATOM 1396 O O . TYR A 1 182 ? -3.037 7.022 -10.404 1.00 89.38 182 TYR A O 1
ATOM 1404 N N . PHE A 1 183 ? -3.224 8.635 -8.862 1.00 89.94 183 PHE A N 1
ATOM 1405 C CA . PHE A 1 183 ? -3.484 9.672 -9.850 1.00 89.94 183 PHE A CA 1
ATOM 1406 C C . PHE A 1 183 ? -2.283 9.847 -10.788 1.00 89.94 183 PHE A C 1
ATOM 1408 O O . PHE A 1 183 ? -1.189 10.222 -10.369 1.00 89.94 183 PHE A O 1
ATOM 1415 N N . ASN A 1 184 ? -2.516 9.599 -12.075 1.00 86.88 184 ASN A N 1
ATOM 1416 C CA . ASN A 1 184 ? -1.556 9.817 -13.145 1.00 86.88 184 ASN A CA 1
ATOM 1417 C C . ASN A 1 184 ? -2.209 10.729 -14.198 1.00 86.88 184 ASN A C 1
ATOM 1419 O O . ASN A 1 184 ? -3.185 10.308 -14.820 1.00 86.88 184 ASN A O 1
ATOM 1423 N N . PRO A 1 185 ? -1.693 11.951 -14.439 1.00 85.56 185 PRO A N 1
ATOM 1424 C CA . PRO A 1 185 ? -2.242 12.852 -15.452 1.00 85.56 185 PRO A CA 1
ATOM 1425 C C . PRO A 1 185 ? -2.281 12.254 -16.863 1.00 85.56 185 PRO A C 1
ATOM 1427 O O . PRO A 1 185 ? -3.170 12.593 -17.639 1.00 85.56 185 PRO A O 1
ATOM 1430 N N . ALA A 1 186 ? -1.343 11.359 -17.195 1.00 85.62 186 ALA A N 1
ATOM 1431 C CA . ALA A 1 186 ? -1.304 10.684 -18.489 1.00 85.62 186 ALA A CA 1
ATOM 1432 C C . ALA A 1 186 ? -2.369 9.583 -18.609 1.00 85.62 186 ALA A C 1
ATOM 1434 O O . ALA A 1 186 ? -2.836 9.306 -19.709 1.00 85.62 186 ALA A O 1
ATOM 1435 N N . ILE A 1 187 ? -2.765 8.967 -17.486 1.00 87.62 187 ILE A N 1
ATOM 1436 C CA . ILE A 1 187 ? -3.766 7.890 -17.432 1.00 87.62 187 ILE A CA 1
ATOM 1437 C C . ILE A 1 187 ? -4.695 8.116 -16.229 1.00 87.62 187 ILE A C 1
ATOM 1439 O O . ILE A 1 187 ? -4.572 7.440 -15.203 1.00 87.62 187 ILE A O 1
ATOM 1443 N N . PRO A 1 188 ? -5.660 9.054 -16.320 1.00 85.00 188 PRO A N 1
ATOM 1444 C CA . PRO A 1 188 ? -6.527 9.394 -15.188 1.00 85.00 188 PRO A CA 1
ATOM 1445 C C . PRO A 1 188 ? -7.375 8.216 -14.695 1.00 85.00 188 PRO A C 1
ATOM 1447 O O . PRO A 1 188 ? -7.695 8.125 -13.510 1.00 85.00 188 PRO A O 1
ATOM 1450 N N . ILE A 1 189 ? -7.697 7.274 -15.589 1.00 89.31 189 ILE A N 1
ATOM 1451 C CA . ILE A 1 189 ? -8.443 6.054 -15.259 1.00 89.31 189 ILE A CA 1
ATOM 1452 C C . ILE A 1 189 ? -7.700 5.168 -14.243 1.00 89.31 189 ILE A C 1
ATOM 1454 O O . ILE A 1 189 ? -8.337 4.397 -13.527 1.00 89.31 189 ILE A O 1
ATOM 1458 N N . TYR A 1 190 ? -6.381 5.328 -14.088 1.00 88.88 190 TYR A N 1
ATOM 1459 C CA . TYR A 1 190 ? -5.595 4.600 -13.091 1.00 88.88 190 TYR A CA 1
ATOM 1460 C C . TYR A 1 190 ? -6.040 4.909 -11.652 1.00 88.88 190 TYR A C 1
ATOM 1462 O O . TYR A 1 190 ? -6.070 4.017 -10.803 1.00 88.88 190 TYR A O 1
ATOM 1470 N N . MET A 1 191 ? -6.525 6.132 -11.405 1.00 93.31 191 MET A N 1
ATOM 1471 C CA . MET A 1 191 ? -7.154 6.504 -10.137 1.00 93.31 191 MET A CA 1
ATOM 1472 C C . MET A 1 191 ? -8.414 5.670 -9.872 1.00 93.31 191 MET A C 1
ATOM 1474 O O . MET A 1 191 ? -8.600 5.183 -8.761 1.00 93.31 191 MET A O 1
ATOM 1478 N N . ALA A 1 192 ? -9.267 5.459 -10.881 1.00 92.69 192 ALA A N 1
ATOM 1479 C CA . ALA A 1 192 ? -10.491 4.668 -10.733 1.00 92.69 192 ALA A CA 1
ATOM 1480 C C . ALA A 1 192 ? -10.185 3.196 -10.407 1.00 92.69 192 ALA A C 1
ATOM 1482 O O . ALA A 1 192 ? -10.826 2.618 -9.529 1.00 92.69 192 ALA A O 1
ATOM 1483 N N . TYR A 1 193 ? -9.155 2.619 -11.037 1.00 91.62 193 TYR A N 1
ATOM 1484 C CA . TYR A 1 193 ? -8.630 1.301 -10.661 1.00 91.62 193 TYR A CA 1
ATOM 1485 C C . TYR A 1 193 ? -8.160 1.272 -9.206 1.00 91.62 193 TYR A C 1
ATOM 1487 O O . TYR A 1 193 ? -8.538 0.376 -8.450 1.00 91.62 193 TYR A O 1
ATOM 1495 N N . GLY A 1 194 ? -7.403 2.292 -8.791 1.00 94.38 194 GLY A N 1
ATOM 1496 C CA . GLY A 1 194 ? -6.987 2.472 -7.404 1.00 94.38 194 GLY A CA 1
ATOM 1497 C C . GLY A 1 194 ? -8.172 2.508 -6.434 1.00 94.38 194 GLY A C 1
ATOM 1498 O O . GLY A 1 194 ? -8.129 1.833 -5.411 1.00 94.38 194 GLY A O 1
ATOM 1499 N N . ILE A 1 195 ? -9.262 3.211 -6.762 1.00 97.19 195 ILE A N 1
ATOM 1500 C CA . ILE A 1 195 ? -10.478 3.259 -5.929 1.00 97.19 195 ILE A CA 1
ATOM 1501 C C . ILE A 1 195 ? -11.112 1.867 -5.799 1.00 97.19 195 ILE A C 1
ATOM 1503 O O . ILE A 1 195 ? -11.437 1.441 -4.691 1.00 97.19 195 ILE A O 1
ATOM 1507 N N . ILE A 1 196 ? -11.257 1.128 -6.903 1.00 96.81 196 ILE A N 1
ATOM 1508 C CA . ILE A 1 196 ? -11.850 -0.220 -6.886 1.00 96.81 196 ILE A CA 1
ATOM 1509 C C . ILE A 1 196 ? -11.002 -1.168 -6.029 1.00 96.81 196 ILE A C 1
ATOM 1511 O O . ILE A 1 196 ? -11.529 -1.831 -5.133 1.00 96.81 196 ILE A O 1
ATOM 1515 N N . HIS A 1 197 ? -9.684 -1.191 -6.241 1.00 96.06 197 HIS A N 1
ATOM 1516 C CA . HIS A 1 197 ? -8.760 -1.983 -5.422 1.00 96.06 197 HIS A CA 1
ATOM 1517 C C . HIS A 1 197 ? -8.820 -1.553 -3.952 1.00 96.06 197 HIS A C 1
ATOM 1519 O O . HIS A 1 197 ? -8.906 -2.387 -3.048 1.00 96.06 197 HIS A O 1
ATOM 1525 N N . GLY A 1 198 ? -8.865 -0.239 -3.730 1.00 97.75 198 GLY A N 1
ATOM 1526 C CA . GLY A 1 198 ? -9.073 0.422 -2.454 1.00 97.75 198 GLY A CA 1
ATOM 1527 C C . GLY A 1 198 ? -10.222 -0.196 -1.660 1.00 97.75 198 GLY A C 1
ATOM 1528 O O . GLY A 1 198 ? -10.030 -0.672 -0.534 1.00 97.75 198 GLY A O 1
ATOM 1529 N N . ALA A 1 199 ? -11.393 -0.232 -2.294 1.00 98.50 199 ALA A N 1
ATOM 1530 C CA . ALA A 1 199 ? -12.631 -0.739 -1.726 1.00 98.50 199 ALA A CA 1
ATOM 1531 C C . ALA A 1 199 ? -12.581 -2.250 -1.479 1.00 98.50 199 ALA A C 1
ATOM 1533 O O . ALA A 1 199 ? -12.959 -2.707 -0.400 1.00 98.50 199 ALA A O 1
ATOM 1534 N N . VAL A 1 200 ? -12.067 -3.033 -2.432 1.00 98.44 200 VAL A N 1
ATOM 1535 C CA . VAL A 1 200 ? -11.973 -4.495 -2.289 1.00 98.44 200 VAL A CA 1
ATOM 1536 C C . VAL A 1 200 ? -11.079 -4.885 -1.114 1.00 98.44 200 VAL A C 1
ATOM 1538 O O . VAL A 1 200 ? -11.468 -5.715 -0.294 1.00 98.44 200 VAL A O 1
ATOM 1541 N N . LEU A 1 201 ? -9.918 -4.248 -0.970 1.00 98.38 201 LEU A N 1
ATOM 1542 C CA . LEU A 1 201 ? -9.013 -4.480 0.157 1.00 98.38 201 LEU A CA 1
ATOM 1543 C C . LEU A 1 201 ? -9.643 -4.072 1.498 1.00 98.38 201 LEU A C 1
ATOM 1545 O O . LEU A 1 201 ? -9.470 -4.773 2.495 1.00 98.38 201 LEU A O 1
ATOM 1549 N N . ALA A 1 202 ? -10.416 -2.978 1.532 1.00 98.12 202 ALA A N 1
ATOM 1550 C CA . ALA A 1 202 ? -11.166 -2.575 2.723 1.00 98.12 202 ALA A CA 1
ATOM 1551 C C . ALA A 1 202 ? -12.230 -3.619 3.111 1.00 98.12 202 ALA A C 1
ATOM 1553 O O . ALA A 1 202 ? -12.350 -3.979 4.283 1.00 98.12 202 ALA A O 1
ATOM 1554 N N . ILE A 1 203 ? -12.955 -4.165 2.128 1.00 98.31 203 ILE A N 1
ATOM 1555 C CA . ILE A 1 203 ? -13.937 -5.238 2.340 1.00 98.31 203 ILE A CA 1
ATOM 1556 C C . ILE A 1 203 ? -13.245 -6.513 2.836 1.00 98.31 203 ILE A C 1
ATOM 1558 O O . ILE A 1 203 ? -13.700 -7.103 3.816 1.00 98.31 203 ILE A O 1
ATOM 1562 N N . LEU A 1 204 ? -12.139 -6.925 2.208 1.00 97.88 204 LEU A N 1
ATOM 1563 C CA . LEU A 1 204 ? -11.357 -8.091 2.627 1.00 97.88 204 LEU A CA 1
ATOM 1564 C C . LEU A 1 204 ? -10.890 -7.955 4.077 1.00 97.88 204 LEU A C 1
ATOM 1566 O O . LEU A 1 204 ? -11.111 -8.866 4.873 1.00 97.88 204 LEU A O 1
ATOM 1570 N N . TYR A 1 205 ? -10.317 -6.805 4.433 1.00 97.56 205 TYR A N 1
ATOM 1571 C CA . TYR A 1 205 ? -9.900 -6.503 5.799 1.00 97.56 205 TYR A CA 1
ATOM 1572 C C . TYR A 1 205 ? -11.072 -6.553 6.789 1.00 97.56 205 TYR A C 1
ATOM 1574 O O . TYR A 1 205 ? -10.978 -7.203 7.829 1.00 97.56 205 TYR A O 1
ATOM 1582 N N . ALA A 1 206 ? -12.204 -5.922 6.467 1.00 95.56 206 ALA A N 1
ATOM 1583 C CA . ALA A 1 206 ? -13.361 -5.890 7.358 1.00 95.56 206 ALA A CA 1
ATOM 1584 C C . ALA A 1 206 ? -13.959 -7.286 7.607 1.00 95.56 206 ALA A C 1
ATOM 1586 O O . ALA A 1 206 ? -14.417 -7.584 8.717 1.00 95.56 206 ALA A O 1
ATOM 1587 N N . ARG A 1 207 ? -13.946 -8.143 6.578 1.00 94.81 207 ARG A N 1
ATOM 1588 C CA . ARG A 1 207 ? -14.466 -9.515 6.629 1.00 94.81 207 ARG A CA 1
ATOM 1589 C C . ARG A 1 207 ? -13.519 -10.471 7.352 1.00 94.81 207 ARG A C 1
ATOM 1591 O O . ARG A 1 207 ? -13.994 -11.290 8.135 1.00 94.81 207 ARG A O 1
ATOM 1598 N N . SER A 1 208 ? -12.211 -10.358 7.124 1.00 95.25 208 SER A N 1
ATOM 1599 C CA . SER A 1 208 ? -11.215 -11.224 7.762 1.00 95.25 208 SER A CA 1
ATOM 1600 C C . SER A 1 208 ? -10.833 -10.772 9.173 1.00 95.25 208 SER A C 1
ATOM 1602 O O . SER A 1 208 ? -10.391 -11.586 9.979 1.00 95.25 208 SER A O 1
ATOM 1604 N N . GLY A 1 209 ? -10.976 -9.477 9.474 1.00 91.81 209 GLY A N 1
ATOM 1605 C CA . GLY A 1 209 ? -10.465 -8.858 10.698 1.00 91.81 209 GLY A CA 1
ATOM 1606 C C . GLY A 1 209 ? -8.935 -8.816 10.777 1.00 91.81 209 GLY A C 1
ATOM 1607 O O . GLY A 1 209 ? -8.396 -8.603 11.861 1.00 91.81 209 GLY A O 1
ATOM 1608 N N . SER A 1 210 ? -8.234 -9.050 9.663 1.00 94.62 210 SER A N 1
ATOM 1609 C CA . SER A 1 210 ? -6.780 -9.187 9.625 1.00 94.62 210 SER A CA 1
ATOM 1610 C C . SER A 1 210 ? -6.166 -8.409 8.467 1.00 94.62 210 SER A C 1
ATOM 1612 O O . SER A 1 210 ? -6.477 -8.648 7.296 1.00 94.62 210 SER A O 1
ATOM 1614 N N . LEU A 1 211 ? -5.212 -7.535 8.790 1.00 95.81 211 LEU A N 1
ATOM 1615 C CA . LEU A 1 211 ? -4.408 -6.812 7.807 1.00 95.81 211 LEU A CA 1
ATOM 1616 C C . LEU A 1 211 ? -3.610 -7.744 6.906 1.00 95.81 211 LEU A C 1
ATOM 1618 O O . LEU A 1 211 ? -3.453 -7.443 5.731 1.00 95.81 211 LEU A O 1
ATOM 1622 N N . TRP A 1 212 ? -3.165 -8.899 7.404 1.00 97.12 212 TRP A N 1
ATOM 1623 C CA . TRP A 1 212 ? -2.411 -9.862 6.598 1.00 97.12 212 TRP A CA 1
ATOM 1624 C C . TRP A 1 212 ? -3.190 -10.338 5.369 1.00 97.12 212 TRP A C 1
ATOM 1626 O O . TRP A 1 212 ? -2.588 -10.645 4.347 1.00 97.12 212 TRP A O 1
ATOM 1636 N N . THR A 1 213 ? -4.526 -10.344 5.439 1.00 97.69 213 THR A N 1
ATOM 1637 C CA . THR A 1 213 ? -5.381 -10.651 4.281 1.00 97.69 213 THR A CA 1
ATOM 1638 C C . THR A 1 213 ? -5.278 -9.576 3.202 1.00 97.69 213 THR A C 1
ATOM 1640 O O . THR A 1 213 ? -5.085 -9.896 2.032 1.00 97.69 213 THR A O 1
ATOM 1643 N N . ALA A 1 214 ? -5.379 -8.303 3.592 1.00 97.75 214 ALA A N 1
ATOM 1644 C CA . ALA A 1 214 ? -5.262 -7.180 2.667 1.00 97.75 214 ALA A CA 1
ATOM 1645 C C . ALA A 1 214 ? -3.824 -7.026 2.143 1.00 97.75 214 ALA A C 1
ATOM 1647 O O . ALA A 1 214 ? -3.638 -6.799 0.953 1.00 97.75 214 ALA A O 1
ATOM 1648 N N . ILE A 1 215 ? -2.811 -7.237 2.993 1.00 98.19 215 ILE A N 1
ATOM 1649 C CA . ILE A 1 215 ? -1.389 -7.203 2.611 1.00 98.19 215 ILE A CA 1
ATOM 1650 C C . ILE A 1 215 ? -1.109 -8.273 1.555 1.00 98.19 215 ILE A C 1
ATOM 1652 O O . ILE A 1 215 ? -0.517 -7.967 0.523 1.00 98.19 215 ILE A O 1
ATOM 1656 N N . ALA A 1 216 ? -1.576 -9.506 1.776 1.00 98.06 216 ALA A N 1
ATOM 1657 C CA . ALA A 1 216 ? -1.408 -10.591 0.814 1.00 98.06 216 ALA A CA 1
ATOM 1658 C C . ALA A 1 216 ? -2.127 -10.305 -0.512 1.00 98.06 216 ALA A C 1
ATOM 1660 O O . ALA A 1 216 ? -1.554 -10.540 -1.570 1.00 98.06 216 ALA A O 1
ATOM 1661 N N . ALA A 1 217 ? -3.352 -9.771 -0.473 1.00 98.31 217 ALA A N 1
ATOM 1662 C CA . ALA A 1 217 ? -4.097 -9.420 -1.680 1.00 98.31 217 ALA A CA 1
ATOM 1663 C C . ALA A 1 217 ? -3.420 -8.287 -2.475 1.00 98.31 217 ALA A C 1
ATOM 1665 O O . ALA A 1 217 ? -3.219 -8.415 -3.680 1.00 98.31 217 ALA A O 1
ATOM 1666 N N . ASN A 1 218 ? -3.024 -7.202 -1.806 1.00 97.75 218 ASN A N 1
ATOM 1667 C CA . ASN A 1 218 ? -2.348 -6.070 -2.441 1.00 97.75 218 ASN A CA 1
ATOM 1668 C C . ASN A 1 218 ? -0.984 -6.497 -3.022 1.00 97.75 218 ASN A C 1
ATOM 1670 O O . ASN A 1 218 ? -0.692 -6.249 -4.191 1.00 97.75 218 ASN A O 1
ATOM 1674 N N . GLY A 1 219 ? -0.194 -7.251 -2.252 1.00 97.94 219 GLY A N 1
ATOM 1675 C CA . GLY A 1 219 ? 1.089 -7.786 -2.705 1.00 97.94 219 GLY A CA 1
ATOM 1676 C C . GLY A 1 219 ? 0.981 -8.777 -3.864 1.00 97.94 219 GLY A C 1
ATOM 1677 O O . GLY A 1 219 ? 1.763 -8.708 -4.816 1.00 97.94 219 GLY A O 1
ATOM 1678 N N . ALA A 1 220 ? -0.017 -9.665 -3.838 1.00 98.06 220 ALA A N 1
ATOM 1679 C CA . ALA A 1 220 ? -0.279 -10.595 -4.935 1.00 98.06 220 ALA A CA 1
ATOM 1680 C C . ALA A 1 220 ? -0.683 -9.858 -6.217 1.00 98.06 220 ALA A C 1
ATOM 1682 O O . ALA A 1 220 ? -0.169 -10.176 -7.286 1.00 98.06 220 ALA A O 1
ATOM 1683 N N . LEU A 1 221 ? -1.548 -8.846 -6.112 1.00 97.19 221 LEU A N 1
ATOM 1684 C CA . LEU A 1 221 ? -1.956 -8.024 -7.250 1.00 97.19 221 LEU A CA 1
ATOM 1685 C C . LEU A 1 221 ? -0.752 -7.306 -7.873 1.00 97.19 221 LEU A C 1
ATOM 1687 O O . LEU A 1 221 ? -0.541 -7.404 -9.080 1.00 97.19 221 LEU A O 1
ATOM 1691 N N . ALA A 1 222 ? 0.066 -6.643 -7.051 1.00 95.75 222 ALA A N 1
ATOM 1692 C CA . ALA A 1 222 ? 1.286 -5.986 -7.512 1.00 95.75 222 ALA A CA 1
ATOM 1693 C C . ALA A 1 222 ? 2.243 -6.982 -8.189 1.00 95.75 222 ALA A C 1
ATOM 1695 O O . ALA A 1 222 ? 2.762 -6.708 -9.268 1.00 95.75 222 ALA A O 1
ATOM 1696 N N . SER A 1 223 ? 2.421 -8.168 -7.602 1.00 96.06 223 SER A N 1
ATOM 1697 C CA . SER A 1 223 ? 3.281 -9.219 -8.159 1.00 96.06 223 SER A CA 1
ATOM 1698 C C . SER A 1 223 ? 2.778 -9.740 -9.508 1.00 96.06 223 SER A C 1
ATOM 1700 O O . SER A 1 223 ? 3.586 -9.961 -10.404 1.00 96.06 223 SER A O 1
ATOM 1702 N N . LEU A 1 224 ? 1.463 -9.905 -9.685 1.00 96.56 224 LEU A N 1
ATOM 1703 C CA . LEU A 1 224 ? 0.866 -10.325 -10.959 1.00 96.56 224 LEU A CA 1
ATOM 1704 C C . LEU A 1 224 ? 1.042 -9.266 -12.051 1.00 96.56 224 LEU A C 1
ATOM 1706 O O . LEU A 1 224 ? 1.424 -9.605 -13.170 1.00 96.56 224 LEU A O 1
ATOM 1710 N N . ILE A 1 225 ? 0.834 -7.988 -11.717 1.00 95.06 225 ILE A N 1
ATOM 1711 C CA . ILE A 1 225 ? 1.084 -6.871 -12.641 1.00 95.06 225 ILE A CA 1
ATOM 1712 C C . ILE A 1 225 ? 2.555 -6.858 -13.059 1.00 95.06 225 ILE A C 1
ATOM 1714 O O . ILE A 1 225 ? 2.841 -6.808 -14.253 1.00 95.06 225 ILE A O 1
ATOM 1718 N N . LEU A 1 226 ? 3.480 -6.961 -12.098 1.00 93.81 226 LEU A N 1
ATOM 1719 C CA . LEU A 1 226 ? 4.918 -6.996 -12.368 1.00 93.81 226 LEU A CA 1
ATOM 1720 C C . LEU A 1 226 ? 5.334 -8.211 -13.206 1.00 93.81 226 LEU A 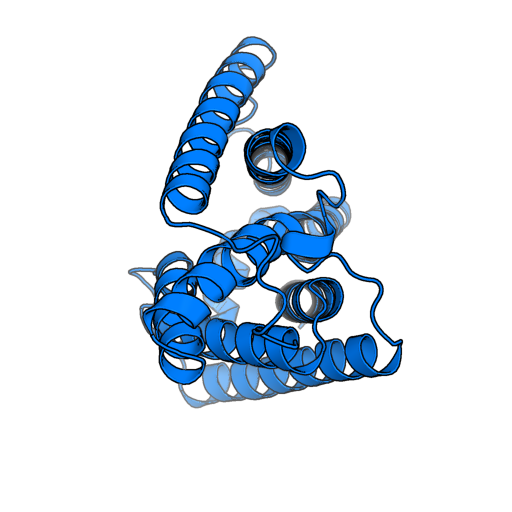C 1
ATOM 1722 O O . LEU A 1 226 ? 6.147 -8.079 -14.117 1.00 93.81 226 LEU A O 1
ATOM 1726 N N . ALA A 1 227 ? 4.756 -9.383 -12.944 1.00 93.19 227 ALA A N 1
ATOM 1727 C CA . ALA A 1 227 ? 5.010 -10.573 -13.746 1.00 93.19 227 ALA A CA 1
ATOM 1728 C C . ALA A 1 227 ? 4.517 -10.394 -15.190 1.00 93.19 227 ALA A C 1
ATOM 1730 O O . ALA A 1 227 ? 5.221 -10.756 -16.133 1.00 93.19 227 ALA A O 1
ATOM 1731 N N . LYS A 1 228 ? 3.340 -9.781 -15.376 1.00 94.06 228 LYS A N 1
ATOM 1732 C CA . LYS A 1 228 ? 2.788 -9.496 -16.704 1.00 94.06 228 LYS A CA 1
ATOM 1733 C C . LYS A 1 228 ? 3.686 -8.570 -17.512 1.00 94.06 228 LYS A C 1
ATOM 1735 O O . LYS A 1 228 ? 3.936 -8.848 -18.673 1.00 94.06 228 LYS A O 1
ATOM 1740 N N . ILE A 1 229 ? 4.180 -7.490 -16.919 1.00 93.38 229 ILE A N 1
ATOM 1741 C CA . ILE A 1 229 ? 5.050 -6.539 -17.629 1.00 93.38 229 ILE A CA 1
ATOM 1742 C C . ILE A 1 229 ? 6.489 -7.053 -17.809 1.00 93.38 229 ILE A C 1
ATOM 1744 O O . ILE A 1 229 ? 7.189 -6.568 -18.694 1.00 93.38 229 ILE A O 1
ATOM 1748 N N . ALA A 1 230 ? 6.936 -8.030 -17.013 1.00 90.56 230 ALA A N 1
ATOM 1749 C CA . ALA A 1 230 ? 8.257 -8.640 -17.167 1.00 90.56 230 ALA A CA 1
ATOM 1750 C C . ALA A 1 230 ? 8.292 -9.750 -18.234 1.00 90.56 230 ALA A C 1
ATOM 1752 O O . ALA A 1 230 ? 9.303 -9.893 -18.919 1.00 90.56 230 ALA A O 1
ATOM 1753 N N . TRP A 1 231 ? 7.215 -10.536 -18.377 1.00 88.94 231 TRP A N 1
ATOM 1754 C CA . TRP A 1 231 ? 7.219 -11.760 -19.201 1.00 88.94 231 TRP A CA 1
ATOM 1755 C C . TRP A 1 231 ? 6.043 -11.927 -20.169 1.00 88.94 231 TRP A C 1
ATOM 1757 O O . TRP A 1 231 ? 6.060 -12.863 -20.967 1.00 88.94 231 TRP A O 1
ATOM 1767 N N . GLY A 1 232 ? 5.016 -11.082 -20.091 1.00 81.56 232 GLY A N 1
ATOM 1768 C CA . GLY A 1 232 ? 3.869 -11.088 -21.006 1.00 81.56 232 GLY A CA 1
ATOM 1769 C C . GLY A 1 232 ? 3.866 -9.897 -21.942 1.00 81.56 232 GLY A C 1
ATOM 1770 O O . GLY A 1 232 ? 2.982 -9.901 -22.820 1.00 81.56 232 GLY A O 1
#

Radius of gyration: 18.06 Å; Cα contacts (8 Å, |Δi|>4): 292; chains: 1; bounding box: 46×33×50 Å

Solvent-accessible surface area (backbone atoms only — not comparable to full-atom values): 11672 Å² total; per-residue (Å²): 103,81,90,74,64,86,87,70,76,63,43,71,66,49,55,54,47,26,53,54,40,17,51,51,43,32,51,52,52,49,53,52,47,39,72,78,35,75,56,59,84,37,88,90,44,60,63,40,60,36,49,44,54,54,41,49,39,50,33,50,13,41,51,50,20,43,49,51,66,41,38,79,74,37,98,60,48,49,55,66,37,19,65,36,92,64,59,70,68,44,43,51,50,21,37,51,50,18,52,52,51,46,56,52,49,53,52,47,33,69,75,69,63,64,49,57,66,58,50,53,31,63,78,43,44,82,25,56,76,38,75,66,30,41,50,46,44,41,50,36,50,21,58,50,46,25,48,37,50,38,46,45,45,49,21,39,49,20,50,31,33,30,74,76,53,35,66,68,43,12,31,52,54,38,6,47,60,49,4,58,78,40,63,32,94,93,40,58,66,44,18,57,52,29,25,52,53,28,30,52,39,40,50,47,23,54,73,61,44,9,41,59,24,27,27,43,14,49,8,43,32,42,35,52,54,53,47,41,62,70,78,104

pLDDT: mean 90.56, std 10.64, range [36.03, 98.5]

Sequence (232 aa):
MNIENPYYQITLRNVIGITLFSVLIFVIAGVILVQLDPTIFTPGRALGDRMLWVTFLATGSVIGATAYVVGVRTPMVWGVVGLIRPDARWILIGVATAAALFFVGERMDALLGFGIIENTRANYADSMTTPMGVFLLIAVMGFILPIPLEIYFRGILFNYLGRLLGFEGAVGFSALIYGLTYFNPAIPIYMAYGIIHGAVLAILYARSGSLWTAIAANGALASLILAKIAWG

Mean predicted aligned error: 4.7 Å

Secondary structure (DSSP, 8-state):
--TT-TT----HHHHHHHHHHHHHHHHHHHHHHHHH-TTTTSTTS-HHHHHHHHHHHHHHHHHHHHHHHHHTT-SSTTTTTT--PPPHHHHHHHHHHHHHHHHHHHHHHHHHT--HHHHHHHHHHHHHSSHHHHHHHIIIIIIITHHHHHIIIIIIIIHHHHHHHHHHHHHHHHHHHHHHTT--TT-THHHHHHHHHHHHHHHHHHHH--HHHHHHHHHHHHHHHHHHHHH-

Foldseek 3Di:
DPLPPPPDFQAPCLLVQLVVQLVVQLVVVVVVVCVVPVCQCPPVDQPLSNLQVSLCSNLCSNVVSQCVSQVVPDPPSVLLLLQDDFDVVLLVVLLVVLVVLQVVVVVCCVVVVLCPLVVVLVVQVSLLPDPVSLVSQLCRQQARNLNSLLSNLQSHQLRHQCVVPNNVRSLQVSLLVQLVVQCDPSRRCSSVSSSVLSNVLNVSCVVRSHSSSSSSNSSSNSNSSSCVSNPD